Protein AF-0000000075266655 (afdb_homodimer)

Nearest PDB structures (foldseek):
  5xko-assembly1_A  TM=9.013E-01  e=5.770E-14  Mycolicibacterium smegmatis MC2 155
  8wlx-assembly1_B  TM=8.775E-01  e=4.499E-14  Mycolicibacterium smegmatis MC2 155
  5xkq-assembly1_A  TM=9.173E-01  e=2.732E-13  Mycolicibacterium smegmatis MC2 155
  5xkq-assembly2_C  TM=9.112E-01  e=3.968E-13  Mycolicibacterium smegmatis MC2 155
  5xkq-assembly2_D  TM=9.065E-01  e=3.968E-13  Mycolicibacterium smegmatis MC2 155

Sequence (326 aa):
MSSNASPSREQMLKHLAHTVKVASRTKSFGRHPFGSILVGPDNETVLLEQGNIDTLHHAESTLCHVAWTNFSPEYLSKCTLYTNFEPCVMCAGSCYWANIGRVVYGIAEERLLQLTGNNEENPTMSMPCRKVFEAGQRPVQVEGPFPELEKEIIADHLEFWAKMSSNASPSREQMLKHLAHTVKVASRTKSFGRHPFGSILVGPDNETVLLEQGNIDTLHHAESTLCHVAWTNFSPEYLSKCTLYTNFEPCVMCAGSCYWANIGRVVYGIAEERLLQLTGNNEENPTMSMPCRKVFEAGQRPVQVEGPFPELEKEIIADHLEFWAK

Organism: NCBI:txid747725

Secondary structure (DSSP, 8-state):
----PPPPHHHHHHHHHHHHHHHHHHHTTTS---EEEEE-TTSS-EEEEEE--SSSS-HHHHHHHHHHHHS-HHHHTT-EEEEEE---HHHHHHHHHHT--EEEEEE-HHHHHHHH-S-TT-------HHHHHHTSSS--EEE---GGGHHHHHHHHHHHHT-/----PPPPHHHHHHHHHHHHHHHHHHHTTTS---EEEEE-TTSS-EEEEEE--SSSS-HHHHHHHHHHHHS-HHHHTT-EEEEEE---HHHHHHHHHHT--EEEEEE-HHHHHHHH-S-TT-------HHHHHHTSSS--EEE---GGGHHHHHHHHHHHHT-

pLDDT: mean 92.29, std 11.25, range [32.66, 98.94]

Foldseek 3Di:
DLPLDDDDPVLLVVQLVVQQVLLLVCVVVVFHRKKKWKAFLNSHDTDDIFPQDADVRHRQLVRLVVCLVPDPLVRQLSMEMEIAEFDALNNLVSCVVSNHNEYEYAYYQVVVCVLQPCDPRDNGHRDGSCVSQVVDDDDHHYHDHHVVCVVSNCVSVCVSNVD/DLPLDDDDPVLLVVQLVVQQVLLLVCVVVVDHRKKKWKAFSNSHDTDDIFPADAQVRHRQLVRLVVCLVPDPLVRQLSMEMEIAEFDALNNLVSCVVSNHNEYEYAYYQVVVCVLQPCDPRDNGHRDGSCVSQVVDDDDHHYHDHHVVCVVSNCVSVCVSNVD

Solvent-accessible surface area (backbone atoms only — not comparable to full-atom values): 16680 Å² total; per-residue (Å²): 128,89,58,75,58,79,70,51,71,67,48,50,50,54,50,34,53,49,11,42,54,39,6,49,56,24,35,76,74,75,26,64,61,34,11,17,33,35,27,38,45,81,58,69,53,72,78,46,75,26,41,26,67,50,81,68,40,35,15,55,35,47,42,31,56,54,44,52,75,74,47,53,53,73,60,30,41,42,18,36,40,30,19,38,50,38,48,36,50,30,29,37,33,32,36,56,47,35,29,39,24,27,41,38,26,28,37,52,47,63,55,50,41,68,74,56,41,95,28,88,90,50,61,56,44,65,47,64,42,68,62,59,42,64,31,36,73,57,85,58,49,76,47,66,64,38,75,91,49,41,66,70,55,45,51,54,45,51,60,61,67,70,101,128,88,61,76,58,78,70,52,71,68,48,51,52,54,50,35,53,49,11,42,53,39,5,50,56,24,34,77,74,76,25,64,60,36,10,16,33,36,28,37,46,81,58,70,52,72,77,46,76,27,41,25,68,50,80,68,40,34,15,55,37,47,42,31,57,54,44,54,76,74,46,52,53,73,61,30,40,44,18,36,38,30,19,39,47,36,47,36,51,30,28,36,33,31,36,56,49,37,28,39,24,26,39,38,25,29,35,54,45,63,55,50,43,69,73,57,42,97,28,89,89,51,61,56,43,64,47,62,41,69,62,60,43,66,32,36,73,59,84,57,47,76,47,64,63,38,75,90,48,41,66,70,55,46,50,55,45,52,60,60,66,69,102

Structure (mmCIF, N/CA/C/O backbone):
data_AF-0000000075266655-model_v1
#
loop_
_entity.id
_entity.type
_entity.pdbx_description
1 polymer 'CMP/dCMP-type deaminase domain-containing protein'
#
loop_
_atom_site.group_PDB
_atom_site.id
_atom_site.type_symbol
_atom_site.label_atom_id
_atom_site.label_alt_id
_atom_site.label_comp_id
_atom_site.label_asym_id
_atom_site.label_entity_id
_atom_site.label_seq_id
_atom_site.pdbx_PDB_ins_code
_atom_site.Cartn_x
_atom_site.Cartn_y
_atom_site.Cartn_z
_atom_site.occupancy
_atom_site.B_iso_or_equiv
_atom_site.auth_seq_id
_atom_site.auth_comp_id
_atom_site.auth_asym_id
_atom_site.auth_atom_id
_atom_site.pdbx_PDB_model_num
ATOM 1 N N . MET A 1 1 ? -15.414 23.781 19.578 1 32.66 1 MET A N 1
ATOM 2 C CA . MET A 1 1 ? -15.734 22.953 18.422 1 32.66 1 MET A CA 1
ATOM 3 C C . MET A 1 1 ? -14.5 22.766 17.547 1 32.66 1 MET A C 1
ATOM 5 O O . MET A 1 1 ? -14 23.719 16.938 1 32.66 1 MET A O 1
ATOM 9 N N . SER A 1 2 ? -13.438 22.094 17.859 1 41.91 2 SER A N 1
ATOM 10 C CA . SER A 1 2 ? -12.031 22.078 17.484 1 41.91 2 SER A CA 1
ATOM 11 C C . SER A 1 2 ? -11.867 21.969 15.969 1 41.91 2 SER A C 1
ATOM 13 O O . SER A 1 2 ? -12.18 20.938 15.375 1 41.91 2 SER A O 1
ATOM 15 N N . SER A 1 3 ? -12.203 22.922 15.172 1 47.06 3 SER A N 1
ATOM 16 C CA . SER A 1 3 ? -12.398 23.172 13.75 1 47.06 3 SER A CA 1
ATOM 17 C C . SER A 1 3 ? -11.281 22.547 12.914 1 47.06 3 SER A C 1
ATOM 19 O O . SER A 1 3 ? -10.125 22.531 13.328 1 47.06 3 SER A O 1
ATOM 21 N N . ASN A 1 4 ? -11.539 21.328 12.289 1 60.44 4 ASN A N 1
ATOM 22 C CA . ASN A 1 4 ? -10.742 20.734 11.234 1 60.44 4 ASN A CA 1
ATOM 23 C C . ASN A 1 4 ? -10.164 21.781 10.297 1 60.44 4 ASN A C 1
ATOM 25 O O . ASN A 1 4 ? -10.43 21.766 9.094 1 60.44 4 ASN A O 1
ATOM 29 N N . ALA A 1 5 ? -9.68 22.938 10.93 1 82.5 5 ALA A N 1
ATOM 30 C CA . ALA A 1 5 ? -9.133 24.016 10.109 1 82.5 5 ALA A CA 1
ATOM 31 C C . ALA A 1 5 ? -7.918 23.547 9.312 1 82.5 5 ALA A C 1
ATOM 33 O O . ALA A 1 5 ? -7.129 22.734 9.805 1 82.5 5 ALA A O 1
ATOM 34 N N . SER A 1 6 ? -7.824 24 8.141 1 92.81 6 SER A N 1
ATOM 35 C CA . SER A 1 6 ? -6.656 23.75 7.305 1 92.81 6 SER A CA 1
ATOM 36 C C . SER A 1 6 ? -5.391 24.328 7.918 1 92.81 6 SER A C 1
ATOM 38 O O . SER A 1 6 ? -5.422 25.438 8.484 1 92.81 6 SER A O 1
ATOM 40 N N . PRO A 1 7 ? -4.324 23.609 8.008 1 97.75 7 PRO A N 1
ATOM 41 C CA . PRO A 1 7 ? -3.07 24.156 8.523 1 97.75 7 PRO A CA 1
ATOM 42 C C . PRO A 1 7 ? -2.584 25.375 7.734 1 97.75 7 PRO A C 1
ATOM 44 O O . PRO A 1 7 ? -2.797 25.453 6.52 1 97.75 7 PRO A O 1
ATOM 47 N N . SER A 1 8 ? -1.953 26.344 8.422 1 97.12 8 SER A N 1
ATOM 48 C CA . SER A 1 8 ? -1.314 27.469 7.754 1 97.12 8 SER A CA 1
ATOM 49 C C . SER A 1 8 ? -0.047 27.031 7.023 1 97.12 8 SER A C 1
ATOM 51 O O . SER A 1 8 ? 0.491 25.953 7.293 1 97.12 8 SER A O 1
ATOM 53 N N . ARG A 1 9 ? 0.389 27.828 6.098 1 96.88 9 ARG A N 1
ATOM 54 C CA . ARG A 1 9 ? 1.63 27.547 5.383 1 96.88 9 ARG A CA 1
ATOM 55 C C . ARG A 1 9 ? 2.805 27.438 6.352 1 96.88 9 ARG A C 1
ATOM 57 O O . ARG A 1 9 ? 3.686 26.594 6.172 1 96.88 9 ARG A O 1
ATOM 64 N N . GLU A 1 10 ? 2.834 28.312 7.367 1 97 10 GLU A N 1
ATOM 65 C CA . GLU A 1 10 ? 3.887 28.281 8.375 1 97 10 GLU A CA 1
ATOM 66 C C . GLU A 1 10 ? 3.879 26.969 9.141 1 97 10 GLU A C 1
ATOM 68 O O . GLU A 1 10 ? 4.938 26.375 9.398 1 97 10 GLU A O 1
ATOM 73 N N . GLN A 1 11 ? 2.754 26.484 9.5 1 97.94 11 GLN A N 1
ATOM 74 C CA . GLN A 1 11 ? 2.623 25.203 10.172 1 97.94 11 GLN A CA 1
ATOM 75 C C . GLN A 1 11 ? 3.105 24.062 9.273 1 97.94 11 GLN A C 1
ATOM 77 O O . GLN A 1 11 ? 3.799 23.156 9.734 1 97.94 11 GLN A O 1
ATOM 82 N N . MET A 1 12 ? 2.744 24.141 7.996 1 98.56 12 MET A N 1
ATOM 83 C CA . MET A 1 12 ? 3.152 23.094 7.059 1 98.56 12 MET A CA 1
ATOM 84 C C . MET A 1 12 ? 4.668 23.047 6.922 1 98.56 12 MET A C 1
ATOM 86 O O . MET A 1 12 ? 5.27 21.969 6.961 1 98.56 12 MET A O 1
ATOM 90 N N . LEU A 1 13 ? 5.238 24.234 6.859 1 98.25 13 LEU A N 1
ATOM 91 C CA . LEU A 1 13 ? 6.691 24.312 6.723 1 98.25 13 LEU A CA 1
ATOM 92 C C . LEU A 1 13 ? 7.383 23.781 7.977 1 98.25 13 LEU A C 1
ATOM 94 O O . LEU A 1 13 ? 8.383 23.062 7.887 1 98.25 13 LEU A O 1
ATOM 98 N N . LYS A 1 14 ? 6.883 24.156 9.094 1 98.12 14 LYS A N 1
ATOM 99 C CA . LYS A 1 14 ? 7.418 23.688 10.375 1 98.12 14 LYS A CA 1
ATOM 100 C C . LYS A 1 14 ? 7.391 22.172 10.469 1 98.12 14 LYS A C 1
ATOM 102 O O . LYS A 1 14 ? 8.391 21.547 10.82 1 98.12 14 LYS A O 1
ATOM 107 N N . HIS A 1 15 ? 6.273 21.531 10.125 1 98.75 15 HIS A N 1
ATOM 108 C CA . HIS A 1 15 ? 6.117 20.078 10.242 1 98.75 15 HIS A CA 1
ATOM 109 C C . HIS A 1 15 ? 6.922 19.359 9.172 1 98.75 15 HIS A C 1
ATOM 111 O O . HIS A 1 15 ? 7.453 18.266 9.422 1 98.75 15 HIS A O 1
ATOM 117 N N . LEU A 1 16 ? 7 19.953 7.973 1 98.69 16 LEU A N 1
ATOM 118 C CA . LEU A 1 16 ? 7.852 19.359 6.949 1 98.69 16 LEU A CA 1
ATOM 119 C C . LEU A 1 16 ? 9.312 19.359 7.383 1 98.69 16 LEU A C 1
ATOM 121 O O . LEU A 1 16 ? 10.031 18.391 7.145 1 98.69 16 LEU A O 1
ATOM 125 N N . ALA A 1 17 ? 9.75 20.438 8.039 1 97.94 17 ALA A N 1
ATOM 126 C CA . ALA A 1 17 ? 11.109 20.484 8.578 1 97.94 17 ALA A CA 1
ATOM 127 C C . ALA A 1 17 ? 11.328 19.359 9.594 1 97.94 17 ALA A C 1
ATOM 129 O O . ALA A 1 17 ? 12.422 18.781 9.664 1 97.94 17 ALA A O 1
ATOM 130 N N . HIS A 1 18 ? 10.32 19.094 10.383 1 98.56 18 HIS A N 1
ATOM 131 C CA . HIS A 1 18 ? 10.383 18 11.344 1 98.56 18 HIS A CA 1
ATOM 132 C C . HIS A 1 18 ? 10.57 16.656 10.641 1 98.56 18 HIS A C 1
ATOM 134 O O . HIS A 1 18 ? 11.336 15.805 11.109 1 98.56 18 HIS A O 1
ATOM 140 N N . THR A 1 19 ? 9.891 16.438 9.484 1 98.56 19 THR A N 1
ATOM 141 C CA . THR A 1 19 ? 10.062 15.195 8.734 1 98.56 19 THR A CA 1
ATOM 142 C C . THR A 1 19 ? 11.5 15.039 8.266 1 98.56 19 THR A C 1
ATOM 144 O O . THR A 1 19 ? 12.023 13.922 8.188 1 98.56 19 THR A O 1
ATOM 147 N N . VAL A 1 20 ? 12.172 16.156 7.949 1 97.31 20 VAL A N 1
ATOM 148 C CA . VAL A 1 20 ? 13.562 16.141 7.516 1 97.31 20 VAL A CA 1
ATOM 149 C C . VAL A 1 20 ? 14.453 15.672 8.664 1 97.31 20 VAL A C 1
ATOM 151 O O . VAL A 1 20 ? 15.391 14.891 8.461 1 97.31 20 VAL A O 1
ATOM 154 N N . LYS A 1 21 ? 14.18 16.156 9.852 1 97.81 21 LYS A N 1
ATOM 155 C CA . LYS A 1 21 ? 14.922 15.711 11.031 1 97.81 21 LYS A CA 1
ATOM 156 C C . LYS A 1 21 ? 14.75 14.211 11.258 1 97.81 21 LYS A C 1
ATOM 158 O O . LYS A 1 21 ? 15.711 13.508 11.578 1 97.81 21 LYS A O 1
ATOM 163 N N . VAL A 1 22 ? 13.531 13.719 11.07 1 98.38 22 VAL A N 1
ATOM 164 C CA . VAL A 1 22 ? 13.258 12.289 11.203 1 98.38 22 VAL A CA 1
ATOM 165 C C . VAL A 1 22 ? 14.062 11.508 10.172 1 98.38 22 VAL A C 1
ATOM 167 O O . VAL A 1 22 ? 14.695 10.5 10.508 1 98.38 22 VAL A O 1
ATOM 170 N N . ALA A 1 23 ? 14 12 8.938 1 97.31 23 ALA A N 1
ATOM 171 C CA . ALA A 1 23 ? 14.734 11.367 7.844 1 97.31 23 ALA A CA 1
ATOM 172 C C . ALA A 1 23 ? 16.234 11.328 8.148 1 97.31 23 ALA A C 1
ATOM 174 O O . ALA A 1 23 ? 16.891 10.312 7.906 1 97.31 23 ALA A O 1
ATOM 175 N N . SER A 1 24 ? 16.797 12.398 8.719 1 96.12 24 SER A N 1
ATOM 176 C CA . SER A 1 24 ? 18.203 12.492 9.055 1 96.12 24 SER A CA 1
ATOM 177 C C . SER A 1 24 ? 18.578 11.477 10.133 1 96.12 24 SER A C 1
ATOM 179 O O . SER A 1 24 ? 19.641 10.844 10.055 1 96.12 24 SER A O 1
ATOM 181 N N . ARG A 1 25 ? 17.797 11.383 11.102 1 96.44 25 ARG A N 1
ATOM 182 C CA . ARG A 1 25 ? 18.016 10.391 12.148 1 96.44 25 ARG A CA 1
ATOM 183 C C . ARG A 1 25 ? 18.031 8.977 11.57 1 96.44 25 ARG A C 1
ATOM 185 O O . ARG A 1 25 ? 18.875 8.164 11.945 1 96.44 25 ARG A O 1
ATOM 192 N N . THR A 1 26 ? 17.094 8.719 10.672 1 95.38 26 THR A N 1
ATOM 193 C CA . THR A 1 26 ? 17 7.418 10.016 1 95.38 26 THR A CA 1
ATOM 194 C C . THR A 1 26 ? 18.281 7.113 9.234 1 95.38 26 THR A C 1
ATOM 196 O O . THR A 1 26 ? 18.766 5.98 9.242 1 95.38 26 THR A O 1
ATOM 199 N N . LYS A 1 27 ? 18.75 8.102 8.586 1 93.12 27 LYS A N 1
ATOM 200 C CA . LYS A 1 27 ? 19.984 7.992 7.82 1 93.12 27 LYS A CA 1
ATOM 201 C C . LYS A 1 27 ? 21.156 7.566 8.711 1 93.12 27 LYS A C 1
ATOM 203 O O . LYS A 1 27 ? 22 6.77 8.297 1 93.12 27 LYS A O 1
ATOM 208 N N . SER A 1 28 ? 21.203 8.062 9.883 1 92.81 28 SER A N 1
ATOM 209 C CA . SER A 1 28 ? 22.281 7.766 10.82 1 92.81 28 SER A CA 1
ATOM 210 C C . SER A 1 28 ? 22.281 6.285 11.195 1 92.81 28 SER A C 1
ATOM 212 O O . SER A 1 28 ? 23.297 5.766 11.672 1 92.81 28 SER A O 1
ATOM 214 N N . PHE A 1 29 ? 21.188 5.523 10.93 1 93.06 29 PHE A N 1
ATOM 215 C CA . PHE A 1 29 ? 21.094 4.094 11.195 1 93.06 29 PHE A CA 1
ATOM 216 C C . PHE A 1 29 ? 21.328 3.289 9.922 1 93.06 29 PHE A C 1
ATOM 218 O O . PHE A 1 29 ? 21.109 2.076 9.898 1 93.06 29 PHE A O 1
ATOM 225 N N . GLY A 1 30 ? 21.688 4.023 8.836 1 91.5 30 GLY A N 1
ATOM 226 C CA . GLY A 1 30 ? 22 3.344 7.594 1 91.5 30 GLY A CA 1
ATOM 227 C C . GLY A 1 30 ? 20.781 3.07 6.734 1 91.5 30 GLY A C 1
ATOM 228 O O . GLY A 1 30 ? 20.828 2.234 5.832 1 91.5 30 GLY A O 1
ATOM 229 N N . ARG A 1 31 ? 19.734 3.738 6.977 1 92.69 31 ARG A N 1
ATOM 230 C CA . ARG A 1 31 ? 18.484 3.574 6.227 1 92.69 31 ARG A CA 1
ATOM 231 C C . ARG A 1 31 ? 18.25 4.758 5.293 1 92.69 31 ARG A C 1
ATOM 233 O O . ARG A 1 31 ? 18.797 5.844 5.512 1 92.69 31 ARG A O 1
ATOM 240 N N . HIS A 1 32 ? 17.484 4.535 4.242 1 92 32 HIS A N 1
ATOM 241 C CA . HIS A 1 32 ? 17.188 5.613 3.307 1 92 32 HIS A CA 1
ATOM 242 C C . HIS A 1 32 ? 16.516 6.781 4.016 1 92 32 HIS A C 1
ATOM 244 O O . HIS A 1 32 ? 15.594 6.586 4.82 1 92 32 HIS A O 1
ATOM 250 N N . PRO A 1 33 ? 16.891 7.973 3.695 1 94.25 33 PRO A N 1
ATOM 251 C CA . PRO A 1 33 ? 16.484 9.148 4.461 1 94.25 33 PRO A CA 1
ATOM 252 C C . PRO A 1 33 ? 15.07 9.625 4.098 1 94.25 33 PRO A C 1
ATOM 254 O O . PRO A 1 33 ? 14.906 10.711 3.533 1 94.25 33 PRO A O 1
ATOM 257 N N . PHE A 1 34 ? 14.164 8.914 4.473 1 96.62 34 PHE A N 1
ATOM 258 C CA . PHE A 1 34 ? 12.758 9.273 4.383 1 96.62 34 PHE A CA 1
ATOM 259 C C . PHE A 1 34 ? 12.133 9.367 5.77 1 96.62 34 PHE A C 1
ATOM 261 O O . PHE A 1 34 ? 12.43 8.555 6.645 1 96.62 34 PHE A O 1
ATOM 268 N N . GLY A 1 35 ? 11.336 10.352 5.98 1 98.31 35 GLY A N 1
ATOM 269 C CA . GLY A 1 35 ? 10.672 10.562 7.258 1 98.31 35 GLY A CA 1
ATOM 270 C C . GLY A 1 35 ? 9.266 11.109 7.113 1 98.31 35 GLY A C 1
ATOM 271 O O . GLY A 1 35 ? 9 11.93 6.234 1 98.31 35 GLY A O 1
ATOM 272 N N . SER A 1 36 ? 8.406 10.648 7.992 1 98.88 36 SER A N 1
ATOM 273 C CA . SER A 1 36 ? 7.02 11.102 8.031 1 98.88 36 SER A CA 1
ATOM 274 C C . SER A 1 36 ? 6.543 11.312 9.461 1 98.88 36 SER A C 1
ATOM 276 O O . SER A 1 36 ? 7.102 10.734 10.398 1 98.88 36 SER A O 1
ATOM 278 N N . ILE A 1 37 ? 5.562 12.18 9.641 1 98.94 37 ILE A N 1
ATOM 279 C CA . ILE A 1 37 ? 4.941 12.398 10.945 1 98.94 37 ILE A CA 1
ATOM 280 C C . ILE A 1 37 ? 3.43 12.531 10.781 1 98.94 37 ILE A C 1
ATOM 282 O O . ILE A 1 37 ? 2.943 12.867 9.695 1 98.94 37 ILE A O 1
ATOM 286 N N . LEU A 1 38 ? 2.707 12.219 11.766 1 98.94 38 LEU A N 1
ATOM 287 C CA . LEU A 1 38 ? 1.268 12.43 11.859 1 98.94 38 LEU A CA 1
ATOM 288 C C . LEU A 1 38 ? 0.951 13.57 12.828 1 98.94 38 LEU A C 1
ATOM 290 O O . LEU A 1 38 ? 1.363 13.531 13.992 1 98.94 38 LEU A O 1
ATOM 294 N N . VAL A 1 39 ? 0.242 14.555 12.344 1 98.94 39 VAL A N 1
ATOM 295 C CA . VAL A 1 39 ? -0.123 15.703 13.164 1 98.94 39 VAL A CA 1
ATOM 296 C C . VAL A 1 39 ? -1.625 15.695 13.438 1 98.94 39 VAL A C 1
ATOM 298 O O . VAL A 1 39 ? -2.422 15.422 12.531 1 98.94 39 VAL A O 1
ATOM 301 N N . GLY A 1 40 ? -2.02 16 14.602 1 98.5 40 GLY A N 1
ATOM 302 C CA . GLY A 1 40 ? -3.412 15.945 15.023 1 98.5 40 GLY A CA 1
ATOM 303 C C . GLY A 1 40 ? -4.258 17.062 14.438 1 98.5 40 GLY A C 1
ATOM 304 O O . GLY A 1 40 ? -3.746 17.922 13.711 1 98.5 40 GLY A O 1
ATOM 305 N N . PRO A 1 41 ? -5.547 17.047 14.773 1 97.88 41 PRO A N 1
ATOM 306 C CA . PRO A 1 41 ? -6.508 18 14.203 1 97.88 41 PRO A CA 1
ATOM 307 C C . PRO A 1 41 ? -6.223 19.438 14.609 1 97.88 41 PRO A C 1
ATOM 309 O O . PRO A 1 41 ? -6.699 20.375 13.953 1 97.88 41 PRO A O 1
ATOM 312 N N . ASP A 1 42 ? -5.414 19.641 15.664 1 97.12 42 ASP A N 1
ATOM 313 C CA . ASP A 1 42 ? -5.098 20.984 16.125 1 97.12 42 ASP A CA 1
ATOM 314 C C . ASP A 1 42 ? -4 21.609 15.273 1 97.12 42 ASP A C 1
ATOM 316 O O . ASP A 1 42 ? -3.627 22.766 15.484 1 97.12 42 ASP A O 1
ATOM 320 N N . ASN A 1 43 ? -3.455 20.781 14.328 1 98.19 43 ASN A N 1
ATOM 321 C CA . ASN A 1 43 ? -2.393 21.188 13.422 1 98.19 43 ASN A CA 1
ATOM 322 C C . ASN A 1 43 ? -1.116 21.547 14.18 1 98.19 43 ASN A C 1
ATOM 324 O O . ASN A 1 43 ? -0.303 22.344 13.695 1 98.19 43 ASN A O 1
ATOM 328 N N . GLU A 1 44 ? -0.932 21 15.352 1 97.88 44 GLU A N 1
ATOM 329 C CA . GLU A 1 44 ? 0.234 21.344 16.156 1 97.88 44 GLU A CA 1
ATOM 330 C C . GLU A 1 44 ? 0.87 20.094 16.766 1 97.88 44 GLU A C 1
ATOM 332 O O . GLU A 1 44 ? 2.088 19.922 16.703 1 97.88 44 GLU A O 1
ATOM 337 N N . THR A 1 45 ? 0.094 19.234 17.359 1 98.5 45 THR A N 1
ATOM 338 C CA . THR A 1 45 ? 0.582 18.094 18.125 1 98.5 45 THR A CA 1
ATOM 339 C C . THR A 1 45 ? 1.048 16.969 17.203 1 98.5 45 THR A C 1
ATOM 341 O O . THR A 1 45 ? 0.273 16.469 16.391 1 98.5 45 THR A O 1
ATOM 344 N N . VAL A 1 46 ? 2.242 16.578 17.312 1 98.81 46 VAL A N 1
ATOM 345 C CA . VAL A 1 46 ? 2.768 15.422 16.594 1 98.81 46 VAL A CA 1
ATOM 346 C C . VAL A 1 46 ? 2.387 14.148 17.344 1 98.81 46 VAL A C 1
ATOM 348 O O . VAL A 1 46 ? 2.789 13.945 18.5 1 98.81 46 VAL A O 1
ATOM 351 N N . LEU A 1 47 ? 1.714 13.281 16.703 1 98.81 47 LEU A N 1
ATOM 352 C CA . LEU A 1 47 ? 1.197 12.07 17.328 1 98.81 47 LEU A CA 1
ATOM 353 C C . LEU A 1 47 ? 2.15 10.898 17.109 1 98.81 47 LEU A C 1
ATOM 355 O O . LEU A 1 47 ? 2.25 10.008 17.953 1 98.81 47 LEU A O 1
ATOM 359 N N . LEU A 1 48 ? 2.773 10.836 15.969 1 98.88 48 LEU A N 1
ATOM 360 C CA . LEU A 1 48 ? 3.682 9.773 15.57 1 98.88 48 LEU A CA 1
ATOM 361 C C . LEU A 1 48 ? 4.812 10.312 14.703 1 98.88 48 LEU A C 1
ATOM 363 O O . LEU A 1 48 ? 4.621 11.281 13.961 1 98.88 48 LEU A O 1
ATOM 367 N N . GLU A 1 49 ? 5.898 9.789 14.797 1 98.81 49 GLU A N 1
ATOM 368 C CA . GLU A 1 49 ? 7.02 9.945 13.875 1 98.81 49 GLU A CA 1
ATOM 369 C C . GLU A 1 49 ? 7.523 8.586 13.391 1 98.81 49 GLU A C 1
ATOM 371 O O . GLU A 1 49 ? 7.559 7.621 14.156 1 98.81 49 GLU A O 1
ATOM 376 N N . GLN A 1 50 ? 7.887 8.5 12.125 1 98.75 50 GLN A N 1
ATOM 377 C CA . GLN A 1 50 ? 8.32 7.227 11.555 1 98.75 50 GLN A CA 1
ATOM 378 C C . GLN A 1 50 ? 9.336 7.441 10.438 1 98.75 50 GLN A C 1
ATOM 380 O O . GLN A 1 50 ? 9.062 8.172 9.477 1 98.75 50 GLN A O 1
ATOM 385 N N . GLY A 1 51 ? 10.523 6.902 10.633 1 98.25 51 GLY A N 1
ATOM 386 C CA . GLY A 1 51 ? 11.508 6.859 9.562 1 98.25 51 GLY A CA 1
ATOM 387 C C . GLY A 1 51 ? 11.414 5.602 8.719 1 98.25 51 GLY A C 1
ATOM 388 O O . GLY A 1 51 ? 10.758 4.633 9.109 1 98.25 51 GLY A O 1
ATOM 389 N N . ASN A 1 52 ? 11.984 5.656 7.559 1 96.94 52 ASN A N 1
ATOM 390 C CA . ASN A 1 52 ? 12.031 4.488 6.684 1 96.94 52 ASN A CA 1
ATOM 391 C C . ASN A 1 52 ? 12.727 3.311 7.359 1 96.94 52 ASN A C 1
ATOM 393 O O . ASN A 1 52 ? 13.703 3.496 8.094 1 96.94 52 ASN A O 1
ATOM 397 N N . ILE A 1 53 ? 12.227 2.133 7.164 1 96.38 53 ILE A N 1
ATOM 398 C CA . ILE A 1 53 ? 12.836 0.936 7.73 1 96.38 53 ILE A CA 1
ATOM 399 C C . ILE A 1 53 ? 13.547 0.15 6.629 1 96.38 53 ILE A C 1
ATOM 401 O O . ILE A 1 53 ? 14.734 -0.151 6.742 1 96.38 53 ILE A O 1
ATOM 405 N N . ASP A 1 54 ? 12.797 -0.185 5.578 1 94.31 54 ASP A N 1
ATOM 406 C CA . ASP A 1 54 ? 13.367 -0.911 4.445 1 94.31 54 ASP A CA 1
ATOM 407 C C . ASP A 1 54 ? 12.508 -0.743 3.195 1 94.31 54 ASP A C 1
ATOM 409 O O . ASP A 1 54 ? 11.656 0.151 3.133 1 94.31 54 ASP A O 1
ATOM 413 N N . THR A 1 55 ? 12.664 -1.546 2.18 1 93.25 55 THR A N 1
ATOM 414 C CA . THR A 1 55 ? 12.078 -1.376 0.855 1 93.25 55 THR A CA 1
ATOM 415 C C . THR A 1 55 ? 10.562 -1.556 0.908 1 93.25 55 THR A C 1
ATOM 417 O O . THR A 1 55 ? 9.828 -0.926 0.141 1 93.25 55 THR A O 1
ATOM 420 N N . LEU A 1 56 ? 10.086 -2.344 1.804 1 96 56 LEU A N 1
ATOM 421 C CA . LEU A 1 56 ? 8.648 -2.555 1.9 1 96 56 LEU A CA 1
ATOM 422 C C . LEU A 1 56 ? 8.055 -1.736 3.043 1 96 56 LEU A C 1
ATOM 424 O O . LEU A 1 56 ? 6.875 -1.364 3 1 96 56 LEU A O 1
ATOM 428 N N . HIS A 1 57 ? 8.898 -1.46 4.031 1 97.25 57 HIS A N 1
ATOM 429 C CA . HIS A 1 57 ? 8.453 -0.7 5.195 1 97.25 57 HIS A CA 1
ATOM 430 C C . HIS A 1 57 ? 8.852 0.767 5.082 1 97.25 57 HIS A C 1
ATOM 432 O O . HIS A 1 57 ? 9.727 1.235 5.82 1 97.25 57 HIS A O 1
ATOM 438 N N . HIS A 1 58 ? 8.156 1.45 4.203 1 97.81 58 HIS A N 1
ATOM 439 C CA . HIS A 1 58 ? 8.367 2.885 4.047 1 97.81 58 HIS A CA 1
ATOM 440 C C . HIS A 1 58 ? 7.902 3.65 5.277 1 97.81 58 HIS A C 1
ATOM 442 O O . HIS A 1 58 ? 7.055 3.168 6.031 1 97.81 58 HIS A O 1
ATOM 448 N N . ALA A 1 59 ? 8.414 4.824 5.43 1 98.5 59 ALA A N 1
ATOM 449 C CA . ALA A 1 59 ? 8.062 5.68 6.562 1 98.5 59 ALA A CA 1
ATOM 450 C C . ALA A 1 59 ? 6.555 5.906 6.629 1 98.5 59 ALA A C 1
ATOM 452 O O . ALA A 1 59 ? 5.938 5.715 7.68 1 98.5 59 ALA A O 1
ATOM 453 N N . GLU A 1 60 ? 5.918 6.277 5.504 1 98.75 60 GLU A N 1
ATOM 454 C CA . GLU A 1 60 ? 4.504 6.637 5.453 1 98.75 60 GLU A CA 1
ATOM 455 C C . GLU A 1 60 ? 3.615 5.422 5.707 1 98.75 60 GLU A C 1
ATOM 457 O O . GLU A 1 60 ? 2.711 5.473 6.547 1 98.75 60 GLU A O 1
ATOM 462 N N . SER A 1 61 ? 3.852 4.344 4.953 1 98.69 61 SER A N 1
ATOM 463 C CA . SER A 1 61 ? 3.029 3.146 5.086 1 98.69 61 SER A CA 1
ATOM 464 C C . SER A 1 61 ? 3.109 2.574 6.5 1 98.69 61 SER A C 1
ATOM 466 O O . SER A 1 61 ? 2.086 2.221 7.09 1 98.69 61 SER A O 1
ATOM 468 N N . THR A 1 62 ? 4.332 2.52 7.051 1 98.62 62 THR A N 1
ATOM 469 C CA . THR A 1 62 ? 4.523 2.021 8.406 1 98.62 62 THR A CA 1
ATOM 470 C C . THR A 1 62 ? 3.793 2.904 9.414 1 98.62 62 THR A C 1
ATOM 472 O O . THR A 1 62 ? 3.111 2.4 10.312 1 98.62 62 THR A O 1
ATOM 475 N N . LEU A 1 63 ? 3.895 4.223 9.258 1 98.88 63 LEU A N 1
ATOM 476 C CA . LEU A 1 63 ? 3.193 5.164 10.117 1 98.88 63 LEU A CA 1
ATOM 477 C C . LEU A 1 63 ? 1.688 4.93 10.07 1 98.88 63 LEU A C 1
ATOM 479 O O . LEU A 1 63 ? 1.021 4.949 11.109 1 98.88 63 LEU A O 1
ATOM 483 N N . CYS A 1 64 ? 1.104 4.695 8.906 1 98.81 64 CYS A N 1
ATOM 484 C CA . CYS A 1 64 ? -0.326 4.465 8.742 1 98.81 64 CYS A CA 1
ATOM 485 C C . CYS A 1 64 ? -0.764 3.213 9.5 1 98.81 64 CYS A C 1
ATOM 487 O O . CYS A 1 64 ? -1.822 3.203 10.133 1 98.81 64 CYS A O 1
ATOM 489 N N . HIS A 1 65 ? 0.059 2.184 9.43 1 98.19 65 HIS A N 1
ATOM 490 C CA . HIS A 1 65 ? -0.288 0.949 10.125 1 98.19 65 HIS A CA 1
ATOM 491 C C . HIS A 1 65 ? -0.273 1.145 11.633 1 98.19 65 HIS A C 1
ATOM 493 O O . HIS A 1 65 ? -1.152 0.642 12.344 1 98.19 65 HIS A O 1
ATOM 499 N N . VAL A 1 66 ? 0.726 1.873 12.141 1 98.38 66 VAL A N 1
ATOM 500 C CA . VAL A 1 66 ? 0.78 2.18 13.57 1 98.38 66 VAL A CA 1
ATOM 501 C C . VAL A 1 66 ? -0.41 3.055 13.953 1 98.38 66 VAL A C 1
ATOM 503 O O . VAL A 1 66 ? -1.067 2.807 14.969 1 98.38 66 VAL A O 1
ATOM 506 N N . ALA A 1 67 ? -0.708 4.051 13.141 1 98.69 67 ALA A N 1
ATOM 507 C CA . ALA A 1 67 ? -1.812 4.969 13.406 1 98.69 67 ALA A CA 1
ATOM 508 C C . ALA A 1 67 ? -3.141 4.223 13.477 1 98.69 67 ALA A C 1
ATOM 510 O O . ALA A 1 67 ? -3.975 4.504 14.336 1 98.69 67 ALA A O 1
ATOM 511 N N . TRP A 1 68 ? -3.318 3.285 12.602 1 97.56 68 TRP A N 1
ATOM 512 C CA . TRP A 1 68 ? -4.559 2.521 12.508 1 97.56 68 TRP A CA 1
ATOM 513 C C . TRP A 1 68 ? -4.812 1.738 13.789 1 97.56 68 TRP A C 1
ATOM 515 O O . TRP A 1 68 ? -5.965 1.57 14.203 1 97.56 68 TRP A O 1
ATOM 525 N N . THR A 1 69 ? -3.738 1.307 14.461 1 96.38 69 THR A N 1
ATOM 526 C CA . THR A 1 69 ? -3.859 0.524 15.688 1 96.38 69 THR A CA 1
ATOM 527 C C . THR A 1 69 ? -4.129 1.432 16.891 1 96.38 69 THR A C 1
ATOM 529 O O . THR A 1 69 ? -4.641 0.979 17.906 1 96.38 69 THR A O 1
ATOM 532 N N . ASN A 1 70 ? -3.855 2.715 16.766 1 97.88 70 ASN A N 1
ATOM 533 C CA . ASN A 1 70 ? -3.85 3.588 17.938 1 97.88 70 ASN A CA 1
ATOM 534 C C . ASN A 1 70 ? -5.027 4.562 17.922 1 97.88 70 ASN A C 1
ATOM 536 O O . ASN A 1 70 ? -5.41 5.098 18.953 1 97.88 70 ASN A O 1
ATOM 540 N N . PHE A 1 71 ? -5.586 4.828 16.719 1 98.25 71 PHE A N 1
ATOM 541 C CA . PHE A 1 71 ? -6.598 5.871 16.594 1 98.25 71 PHE A CA 1
ATOM 542 C C . PHE A 1 71 ? -7.789 5.375 15.789 1 98.25 71 PHE A C 1
ATOM 544 O O . PHE A 1 71 ? -7.652 4.465 14.961 1 98.25 71 PHE A O 1
ATOM 551 N N . SER A 1 72 ? -8.906 5.969 15.977 1 97.5 72 SER A N 1
ATOM 552 C CA . SER A 1 72 ? -10.094 5.625 15.195 1 97.5 72 SER A CA 1
ATOM 553 C C . SER A 1 72 ? -10.023 6.242 13.797 1 97.5 72 SER A C 1
ATOM 555 O O . SER A 1 72 ? -9.391 7.281 13.602 1 97.5 72 SER A O 1
ATOM 557 N N . PRO A 1 73 ? -10.727 5.613 12.852 1 95.5 73 PRO A N 1
ATOM 558 C CA . PRO A 1 73 ? -10.797 6.195 11.508 1 95.5 73 PRO A CA 1
ATOM 559 C C . PRO A 1 73 ? -11.344 7.617 11.508 1 95.5 73 PRO A C 1
ATOM 561 O O . PRO A 1 73 ? -10.883 8.461 10.742 1 95.5 73 PRO A O 1
ATOM 564 N N . GLU A 1 74 ? -12.289 7.922 12.328 1 96 74 GLU A N 1
ATOM 565 C CA . GLU A 1 74 ? -12.875 9.258 12.414 1 96 74 GLU A CA 1
ATOM 566 C C . GLU A 1 74 ? -11.844 10.281 12.859 1 96 74 GLU A C 1
ATOM 568 O O . GLU A 1 74 ? -11.805 11.398 12.336 1 96 74 GLU A O 1
ATOM 573 N N . TYR A 1 75 ? -11.133 9.906 13.867 1 98.06 75 TYR A N 1
ATOM 574 C CA . TYR A 1 75 ? -10.086 10.805 14.344 1 98.06 75 TYR A CA 1
ATOM 575 C C . TYR A 1 75 ? -9.031 11.023 13.266 1 98.06 75 TYR A C 1
ATOM 577 O O . TYR A 1 75 ? -8.625 12.156 13 1 98.06 75 TYR A O 1
ATOM 585 N N . LEU A 1 76 ? -8.625 9.945 12.555 1 98.19 76 LEU A N 1
ATOM 586 C CA . LEU A 1 76 ? -7.574 10 11.539 1 98.19 76 LEU A CA 1
ATOM 587 C C . LEU A 1 76 ? -8.016 10.852 10.352 1 98.19 76 LEU A C 1
ATOM 589 O O . LEU A 1 76 ? -7.188 11.508 9.719 1 98.19 76 LEU A O 1
ATOM 593 N N . SER A 1 77 ? -9.266 10.922 10.102 1 97.56 77 SER A N 1
ATOM 594 C CA . SER A 1 77 ? -9.789 11.719 9 1 97.56 77 SER A CA 1
ATOM 595 C C . SER A 1 77 ? -9.547 13.211 9.227 1 97.56 77 SER A C 1
ATOM 597 O O . SER A 1 77 ? -9.633 14.008 8.289 1 97.56 77 SER A O 1
ATOM 599 N N . LYS A 1 78 ? -9.234 13.555 10.461 1 98.19 78 LYS A N 1
ATOM 600 C CA . LYS A 1 78 ? -9 14.953 10.812 1 98.19 78 LYS A CA 1
ATOM 601 C C . LYS A 1 78 ? -7.512 15.234 11 1 98.19 78 LYS A C 1
ATOM 603 O O . LYS A 1 78 ? -7.121 16.344 11.367 1 98.19 78 LYS A O 1
ATOM 608 N N . CYS A 1 79 ? -6.699 14.227 10.734 1 98.69 79 CYS A N 1
ATOM 609 C CA . CYS A 1 79 ? -5.258 14.344 10.93 1 98.69 79 CYS A CA 1
ATOM 610 C C . CYS A 1 79 ? -4.555 14.609 9.602 1 98.69 79 CYS A C 1
ATOM 612 O O . CYS A 1 79 ? -5.152 14.461 8.531 1 98.69 79 CYS A O 1
ATOM 614 N N . THR A 1 80 ? -3.336 15.055 9.688 1 98.88 80 THR A N 1
ATOM 615 C CA . THR A 1 80 ? -2.494 15.336 8.531 1 98.88 80 THR A CA 1
ATOM 616 C C . THR A 1 80 ? -1.199 14.531 8.594 1 98.88 80 THR A C 1
ATOM 618 O O . THR A 1 80 ? -0.505 14.539 9.609 1 98.88 80 THR A O 1
ATOM 621 N N . LEU A 1 81 ? -0.907 13.789 7.547 1 98.94 81 LEU A N 1
ATOM 622 C CA . LEU A 1 81 ? 0.392 13.141 7.406 1 98.94 81 LEU A CA 1
ATOM 623 C C . LEU A 1 81 ? 1.362 14.031 6.633 1 98.94 81 LEU A C 1
ATOM 625 O O . LEU A 1 81 ? 1.056 14.469 5.523 1 98.94 81 LEU A O 1
ATOM 629 N N . TYR A 1 82 ? 2.441 14.344 7.242 1 98.94 82 TYR A N 1
ATOM 630 C CA . TYR A 1 82 ? 3.531 15.062 6.594 1 98.94 82 TYR A CA 1
ATOM 631 C C . TYR A 1 82 ? 4.66 14.109 6.211 1 98.94 82 TYR A C 1
ATOM 633 O O . TYR A 1 82 ? 5.008 13.211 6.98 1 98.94 82 TYR A O 1
ATOM 641 N N . THR A 1 83 ? 5.27 14.312 5.062 1 98.81 83 THR A N 1
ATOM 642 C CA . THR A 1 83 ? 6.383 13.492 4.609 1 98.81 83 THR A CA 1
ATOM 643 C C . THR A 1 83 ? 7.332 14.297 3.729 1 98.81 83 THR A C 1
ATOM 645 O O . THR A 1 83 ? 6.902 15.195 3.006 1 98.81 83 THR A O 1
ATOM 648 N N . ASN A 1 84 ? 8.617 14.008 3.826 1 97.94 84 ASN A N 1
ATOM 649 C CA . ASN A 1 84 ? 9.594 14.836 3.127 1 97.94 84 ASN A CA 1
ATOM 650 C C . ASN A 1 84 ? 9.547 14.609 1.619 1 97.94 84 ASN A C 1
ATOM 652 O O . ASN A 1 84 ? 9.891 15.5 0.842 1 97.94 84 ASN A O 1
ATOM 656 N N . PHE A 1 85 ? 9.125 13.445 1.161 1 96.25 85 PHE A N 1
ATOM 657 C CA . PHE A 1 85 ? 8.883 13.164 -0.25 1 96.25 85 PHE A CA 1
ATOM 658 C C . PHE A 1 85 ? 7.445 12.719 -0.479 1 96.25 85 PHE A C 1
ATOM 660 O O . PHE A 1 85 ? 6.836 12.102 0.396 1 96.25 85 PHE A O 1
ATOM 667 N N . GLU A 1 86 ? 6.934 13.008 -1.67 1 97.81 86 GLU A N 1
ATOM 668 C CA . GLU A 1 86 ? 5.613 12.547 -2.074 1 97.81 86 GLU A CA 1
ATOM 669 C C . GLU A 1 86 ? 5.484 11.031 -1.907 1 97.81 86 GLU A C 1
ATOM 671 O O . GLU A 1 86 ? 6.383 10.281 -2.295 1 97.81 86 GLU A O 1
ATOM 676 N N . PRO A 1 87 ? 4.422 10.578 -1.222 1 97.81 87 PRO A N 1
ATOM 677 C CA . PRO A 1 87 ? 4.266 9.133 -1.039 1 97.81 87 PRO A CA 1
ATOM 678 C C . PRO A 1 87 ? 4.164 8.375 -2.363 1 97.81 87 PRO A C 1
ATOM 680 O O . PRO A 1 87 ? 3.537 8.867 -3.309 1 97.81 87 PRO A O 1
ATOM 683 N N . CYS A 1 88 ? 4.789 7.211 -2.451 1 96.5 88 CYS A N 1
ATOM 684 C CA . CYS A 1 88 ? 4.598 6.332 -3.598 1 96.5 88 CYS A CA 1
ATOM 685 C C . CYS A 1 88 ? 3.176 5.781 -3.629 1 96.5 88 CYS A C 1
ATOM 687 O O . CYS A 1 88 ? 2.375 6.07 -2.738 1 96.5 88 CYS A O 1
ATOM 689 N N . VAL A 1 89 ? 2.895 4.965 -4.535 1 96.75 89 VAL A N 1
ATOM 690 C CA . VAL A 1 89 ? 1.575 4.375 -4.738 1 96.75 89 VAL A CA 1
ATOM 691 C C . VAL A 1 89 ? 1.172 3.574 -3.502 1 96.75 89 VAL A C 1
ATOM 693 O O . VAL A 1 89 ? 0.058 3.727 -2.992 1 96.75 89 VAL A O 1
ATOM 696 N N . MET A 1 90 ? 2.066 2.748 -2.973 1 97.75 90 MET A N 1
ATOM 697 C CA . MET A 1 90 ? 1.784 1.933 -1.796 1 97.75 90 MET A CA 1
ATOM 698 C C . MET A 1 90 ? 1.428 2.809 -0.599 1 97.75 90 MET A C 1
ATOM 700 O O . MET A 1 90 ? 0.433 2.557 0.084 1 97.75 90 MET A O 1
ATOM 704 N N . CYS A 1 91 ? 2.191 3.799 -0.395 1 98.56 91 CYS A N 1
ATOM 705 C CA . CYS A 1 91 ? 2.023 4.656 0.772 1 98.56 91 CYS A CA 1
ATOM 706 C C . CYS A 1 91 ? 0.779 5.527 0.633 1 98.56 91 CYS A C 1
ATOM 708 O O . CYS A 1 91 ? 0.069 5.762 1.612 1 98.56 91 CYS A O 1
ATOM 710 N N . ALA A 1 92 ? 0.57 6.043 -0.568 1 98.44 92 ALA A N 1
ATOM 711 C CA . ALA A 1 92 ? -0.652 6.805 -0.806 1 98.44 92 ALA A CA 1
ATOM 712 C C . ALA A 1 92 ? -1.892 5.949 -0.561 1 98.44 92 ALA A C 1
ATOM 714 O O . ALA A 1 92 ? -2.852 6.402 0.066 1 98.44 92 ALA A O 1
ATOM 715 N N . GLY A 1 93 ? -1.846 4.742 -1.083 1 98 93 GLY A N 1
ATOM 716 C CA . GLY A 1 93 ? -2.928 3.816 -0.791 1 98 93 GLY A CA 1
ATOM 717 C C . GLY A 1 93 ? -3.119 3.57 0.694 1 98 93 GLY A C 1
ATOM 718 O O . GLY A 1 93 ? -4.25 3.518 1.18 1 98 93 GLY A O 1
ATOM 719 N N . SER A 1 94 ? -2.008 3.402 1.44 1 98.5 94 SER A N 1
ATOM 720 C CA . SER A 1 94 ? -2.07 3.209 2.885 1 98.5 94 SER A CA 1
ATOM 721 C C . SER A 1 94 ? -2.744 4.391 3.574 1 98.5 94 SER A C 1
ATOM 723 O O . SER A 1 94 ? -3.559 4.207 4.48 1 98.5 94 SER A O 1
ATOM 725 N N . CYS A 1 95 ? -2.408 5.633 3.139 1 98.69 95 CYS A N 1
ATOM 726 C CA . CYS A 1 95 ? -3.025 6.84 3.682 1 98.69 95 CYS A CA 1
ATOM 727 C C . CYS A 1 95 ? -4.535 6.824 3.471 1 98.69 95 CYS A C 1
ATOM 729 O O . CYS A 1 95 ? -5.297 7.121 4.391 1 98.69 95 CYS A O 1
ATOM 731 N N . TYR A 1 96 ? -4.906 6.402 2.312 1 98.19 96 TYR A N 1
ATOM 732 C CA . TYR A 1 96 ? -6.32 6.348 1.95 1 98.19 96 TYR A CA 1
ATOM 733 C C . TYR A 1 96 ? -7.074 5.375 2.846 1 98.19 96 TYR A C 1
ATOM 735 O O . TYR A 1 96 ? -8.078 5.738 3.461 1 98.19 96 TYR A O 1
ATOM 743 N N . TRP A 1 97 ? -6.574 4.207 2.965 1 97.06 97 TRP A N 1
ATOM 744 C CA . TRP A 1 97 ? -7.273 3.146 3.682 1 97.06 97 TRP A CA 1
ATOM 745 C C . TRP A 1 97 ? -7.234 3.387 5.188 1 97.06 97 TRP A C 1
ATOM 747 O O . TRP A 1 97 ? -8.141 2.979 5.91 1 97.06 97 TRP A O 1
ATOM 757 N N . ALA A 1 98 ? -6.16 4.07 5.691 1 97.69 98 ALA A N 1
ATOM 758 C CA . ALA A 1 98 ? -6.074 4.414 7.109 1 97.69 98 ALA A CA 1
ATOM 759 C C . ALA A 1 98 ? -7.035 5.547 7.457 1 97.69 98 ALA A C 1
ATOM 761 O O . ALA A 1 98 ? -7.219 5.875 8.633 1 97.69 98 ALA A O 1
ATOM 762 N N . ASN A 1 99 ? -7.543 6.188 6.406 1 97.25 99 ASN A N 1
ATOM 763 C CA . ASN A 1 99 ? -8.5 7.281 6.543 1 97.25 99 ASN A CA 1
ATOM 764 C C . ASN A 1 99 ? -7.82 8.578 6.973 1 97.25 99 ASN A C 1
ATOM 766 O O . ASN A 1 99 ? -8.391 9.359 7.738 1 97.25 99 ASN A O 1
ATOM 770 N N . ILE A 1 100 ? -6.598 8.75 6.512 1 98.31 100 ILE A N 1
ATOM 771 C CA . ILE A 1 100 ? -5.906 10.016 6.715 1 98.31 100 ILE A CA 1
ATOM 772 C C . ILE A 1 100 ? -6.617 11.125 5.945 1 98.31 100 ILE A C 1
ATOM 774 O O . ILE A 1 100 ? -6.938 10.961 4.766 1 98.31 100 ILE A O 1
ATOM 778 N N . GLY A 1 101 ? -6.805 12.227 6.57 1 98.06 101 GLY A N 1
ATOM 779 C CA . GLY A 1 101 ? -7.578 13.289 5.953 1 98.06 101 GLY A CA 1
ATOM 780 C C . GLY A 1 101 ? -6.762 14.133 4.988 1 98.06 101 GLY A C 1
ATOM 781 O O . GLY A 1 101 ? -7.293 14.641 3.996 1 98.06 101 GLY A O 1
ATOM 782 N N . ARG A 1 102 ? -5.477 14.305 5.309 1 98.75 102 ARG A N 1
ATOM 783 C CA . ARG A 1 102 ? -4.641 15.211 4.527 1 98.75 102 ARG A CA 1
ATOM 784 C C . ARG A 1 102 ? -3.205 14.703 4.457 1 98.75 102 ARG A C 1
ATOM 786 O O . ARG A 1 102 ? -2.678 14.172 5.438 1 98.75 102 ARG A O 1
ATOM 793 N N . VAL A 1 103 ? -2.625 14.922 3.258 1 98.88 103 VAL A N 1
ATOM 794 C CA . VAL A 1 103 ? -1.208 14.641 3.045 1 98.88 103 VAL A CA 1
ATOM 795 C C . VAL A 1 103 ? -0.491 15.922 2.613 1 98.88 103 VAL A C 1
ATOM 797 O O . VAL A 1 103 ? -0.96 16.625 1.723 1 98.88 103 VAL A O 1
ATOM 800 N N . VAL A 1 104 ? 0.553 16.25 3.289 1 98.88 104 VAL A N 1
ATOM 801 C CA . VAL A 1 104 ? 1.439 17.344 2.916 1 98.88 104 VAL A CA 1
ATOM 802 C C . VAL A 1 104 ? 2.842 16.797 2.643 1 98.88 104 VAL A C 1
ATOM 804 O O . VAL A 1 104 ? 3.43 16.125 3.488 1 98.88 104 VAL A O 1
ATOM 807 N N . TYR A 1 105 ? 3.402 17.078 1.483 1 98.75 105 TYR A N 1
ATOM 808 C CA . TYR A 1 105 ? 4.715 16.531 1.179 1 98.75 105 TYR A CA 1
ATOM 809 C C . TYR A 1 105 ? 5.684 17.609 0.737 1 98.75 105 TYR A C 1
ATOM 811 O O . TYR A 1 105 ? 5.266 18.656 0.234 1 98.75 105 TYR A O 1
ATOM 819 N N . GLY A 1 106 ? 6.957 17.391 0.916 1 97.94 106 GLY A N 1
ATOM 820 C CA . GLY A 1 106 ? 8 18.344 0.585 1 97.94 106 GLY A CA 1
ATOM 821 C C . GLY A 1 106 ? 8.312 18.391 -0.897 1 97.94 106 GLY A C 1
ATOM 822 O O . GLY A 1 106 ? 7.934 19.344 -1.587 1 97.94 106 GLY A O 1
ATOM 823 N N . ILE A 1 107 ? 8.906 17.312 -1.358 1 95.69 107 ILE A N 1
ATOM 824 C CA . ILE A 1 107 ? 9.328 17.25 -2.752 1 95.69 107 ILE A CA 1
ATOM 825 C C . ILE A 1 107 ? 8.617 16.094 -3.461 1 95.69 107 ILE A C 1
ATOM 827 O O . ILE A 1 107 ? 8.344 15.062 -2.852 1 95.69 107 ILE A O 1
ATOM 831 N N . ALA A 1 108 ? 8.406 16.281 -4.777 1 94.75 108 ALA A N 1
ATOM 832 C CA . ALA A 1 108 ? 7.691 15.289 -5.57 1 94.75 108 ALA A CA 1
ATOM 833 C C . ALA A 1 108 ? 8.539 14.039 -5.777 1 94.75 108 ALA A C 1
ATOM 835 O O . ALA A 1 108 ? 9.766 14.117 -5.855 1 94.75 108 ALA A O 1
ATOM 836 N N . GLU A 1 109 ? 7.832 12.922 -5.891 1 90.12 109 GLU A N 1
ATOM 837 C CA . GLU A 1 109 ? 8.492 11.641 -6.102 1 90.12 109 GLU A CA 1
ATOM 838 C C . GLU A 1 109 ? 9.281 11.641 -7.41 1 90.12 109 GLU A C 1
ATOM 840 O O . GLU A 1 109 ? 10.344 11.016 -7.5 1 90.12 109 GLU A O 1
ATOM 845 N N . GLU A 1 110 ? 8.781 12.305 -8.359 1 88.19 110 GLU A N 1
ATOM 846 C CA . GLU A 1 110 ? 9.453 12.398 -9.656 1 88.19 110 GLU A CA 1
ATOM 847 C C . GLU A 1 110 ? 10.852 12.977 -9.508 1 88.19 110 GLU A C 1
ATOM 849 O O . GLU A 1 110 ? 11.773 12.586 -10.234 1 88.19 110 GLU A O 1
ATOM 854 N N . ARG A 1 111 ? 11.016 13.867 -8.617 1 86.69 111 ARG A N 1
ATOM 855 C CA . ARG A 1 111 ? 12.32 14.469 -8.352 1 86.69 111 ARG A CA 1
ATOM 856 C C . ARG A 1 111 ? 13.281 13.445 -7.746 1 86.69 111 ARG A C 1
ATOM 858 O O . ARG A 1 111 ? 14.477 13.461 -8.047 1 86.69 111 ARG A O 1
ATOM 865 N N . LEU A 1 112 ? 12.742 12.656 -6.902 1 82.94 112 LEU A N 1
ATOM 866 C CA . LEU A 1 112 ? 13.531 11.578 -6.316 1 82.94 112 LEU A CA 1
ATOM 867 C C . LEU A 1 112 ? 14.109 10.68 -7.406 1 82.94 112 LEU A C 1
ATOM 869 O O . LEU A 1 112 ? 15.273 10.273 -7.332 1 82.94 112 LEU A O 1
ATOM 873 N N . LEU A 1 113 ? 13.328 10.352 -8.375 1 80.19 113 LEU A N 1
ATOM 874 C CA . LEU A 1 113 ? 13.758 9.547 -9.508 1 80.19 113 LEU A CA 1
ATOM 875 C C . LEU A 1 113 ? 14.93 10.195 -10.227 1 80.19 113 LEU A C 1
ATOM 877 O O . LEU A 1 113 ? 15.875 9.516 -10.625 1 80.19 113 LEU A O 1
ATOM 881 N N . GLN A 1 114 ? 14.852 11.461 -10.336 1 82.38 114 GLN A N 1
ATOM 882 C CA . GLN A 1 114 ? 15.906 12.211 -11 1 82.38 114 GLN A CA 1
ATOM 883 C C . GLN A 1 114 ? 17.203 12.172 -10.195 1 82.38 114 GLN A C 1
ATOM 885 O O . GLN A 1 114 ? 18.297 12.117 -10.766 1 82.38 114 GLN A O 1
ATOM 890 N N . LEU A 1 115 ? 17.047 12.148 -8.938 1 80.12 115 LEU A N 1
ATOM 891 C CA . LEU A 1 115 ? 18.203 12.18 -8.039 1 80.12 115 LEU A CA 1
ATOM 892 C C . LEU A 1 115 ? 18.875 10.82 -7.969 1 80.12 115 LEU A C 1
ATOM 894 O O . LEU A 1 115 ? 20.109 10.734 -7.891 1 80.12 115 LEU A O 1
ATOM 898 N N . THR A 1 116 ? 18.125 9.805 -7.984 1 76 116 THR A N 1
ATOM 899 C CA . THR A 1 116 ? 18.656 8.469 -7.727 1 76 116 THR A CA 1
ATOM 900 C C . THR A 1 116 ? 18.875 7.719 -9.039 1 76 116 THR A C 1
ATOM 902 O O . THR A 1 116 ? 19.625 6.734 -9.07 1 76 116 THR A O 1
ATOM 905 N N . GLY A 1 117 ? 18.297 8.297 -10.078 1 69.88 117 GLY A N 1
ATOM 906 C CA . GLY A 1 117 ? 18.312 7.531 -11.312 1 69.88 117 GLY A CA 1
ATOM 907 C C . GLY A 1 117 ? 17.625 6.184 -11.188 1 69.88 117 GLY A C 1
ATOM 908 O O . GLY A 1 117 ? 16.812 5.98 -10.281 1 69.88 117 GLY A O 1
ATOM 909 N N . ASN A 1 118 ? 17.75 5.332 -12.219 1 65.38 118 ASN A N 1
ATOM 910 C CA . ASN A 1 118 ? 17.266 3.959 -12.188 1 65.38 118 ASN A CA 1
ATOM 911 C C . ASN A 1 118 ? 18.125 3.07 -11.289 1 65.38 118 ASN A C 1
ATOM 913 O O . ASN A 1 118 ? 18.812 2.176 -11.781 1 65.38 118 ASN A O 1
ATOM 917 N N . ASN A 1 119 ? 18.125 3.523 -10.062 1 67.31 119 ASN A N 1
ATOM 918 C CA . ASN A 1 119 ? 18.953 2.787 -9.117 1 67.31 119 ASN A CA 1
ATOM 919 C C . ASN A 1 119 ? 18.266 1.516 -8.633 1 67.31 119 ASN A C 1
ATOM 921 O O . ASN A 1 119 ? 17.125 1.562 -8.164 1 67.31 119 ASN A O 1
ATOM 925 N N . GLU A 1 120 ? 18.938 0.446 -8.789 1 67.19 120 GLU A N 1
ATOM 926 C CA . GLU A 1 120 ? 18.422 -0.859 -8.383 1 67.19 120 GLU A CA 1
ATOM 927 C C . GLU A 1 120 ? 18.016 -0.856 -6.914 1 67.19 120 GLU A C 1
ATOM 929 O O . GLU A 1 120 ? 17.125 -1.612 -6.512 1 67.19 120 GLU A O 1
ATOM 934 N N . GLU A 1 121 ? 18.547 0.028 -6.184 1 66.94 121 GLU A N 1
ATOM 935 C CA . GLU A 1 121 ? 18.281 0.072 -4.746 1 66.94 121 GLU A CA 1
ATOM 936 C C . GLU A 1 121 ? 17 0.842 -4.441 1 66.94 121 GLU A C 1
ATOM 938 O O . GLU A 1 121 ? 16.438 0.708 -3.355 1 66.94 121 GLU A O 1
ATOM 943 N N . ASN A 1 122 ? 16.625 1.604 -5.422 1 71.56 122 ASN A N 1
ATOM 944 C CA . ASN A 1 122 ? 15.414 2.396 -5.215 1 71.56 122 ASN A CA 1
ATOM 945 C C . ASN A 1 122 ? 14.539 2.432 -6.465 1 71.56 122 ASN A C 1
ATOM 947 O O . ASN A 1 122 ? 14.43 3.467 -7.121 1 71.56 122 ASN A O 1
ATOM 951 N N . PRO A 1 123 ? 13.906 1.358 -6.734 1 82.25 123 PRO A N 1
ATOM 952 C CA . PRO A 1 123 ? 13.031 1.325 -7.906 1 82.25 123 PRO A CA 1
ATOM 953 C C . PRO A 1 123 ? 11.727 2.088 -7.688 1 82.25 123 PRO A C 1
ATOM 955 O O . PRO A 1 123 ? 10.672 1.474 -7.488 1 82.25 123 PRO A O 1
ATOM 958 N N . THR A 1 124 ? 11.828 3.361 -7.77 1 82 124 THR A N 1
ATOM 959 C CA . THR A 1 124 ? 10.734 4.27 -7.434 1 82 124 THR A CA 1
ATOM 960 C C . THR A 1 124 ? 9.516 3.998 -8.312 1 82 124 THR A C 1
ATOM 962 O O . THR A 1 124 ? 9.656 3.518 -9.438 1 82 124 THR A O 1
ATOM 965 N N . MET A 1 125 ? 8.398 4.188 -7.762 1 86.88 125 MET A N 1
ATOM 966 C CA . MET A 1 125 ? 7.141 4.203 -8.508 1 86.88 125 MET A CA 1
ATOM 967 C C . MET A 1 125 ? 6.707 5.633 -8.812 1 86.88 125 MET A C 1
ATOM 969 O O . MET A 1 125 ? 6.402 6.402 -7.898 1 86.88 125 MET A O 1
ATOM 973 N N . SER A 1 126 ? 6.719 6.016 -10.055 1 83.12 126 SER A N 1
ATOM 974 C CA . SER A 1 126 ? 6.531 7.406 -10.461 1 83.12 126 SER A CA 1
ATOM 975 C C . SER A 1 126 ? 5.062 7.707 -10.734 1 83.12 126 SER A C 1
ATOM 977 O O . SER A 1 126 ? 4.664 7.855 -11.891 1 83.12 126 SER A O 1
ATOM 979 N N . MET A 1 127 ? 4.133 7.668 -9.867 1 92.56 127 MET A N 1
ATOM 980 C CA . MET A 1 127 ? 2.732 8.07 -9.961 1 92.56 127 MET A CA 1
ATOM 981 C C . MET A 1 127 ? 2.387 9.086 -8.883 1 92.56 127 MET A C 1
ATOM 983 O O . MET A 1 127 ? 2.572 8.82 -7.691 1 92.56 127 MET A O 1
ATOM 987 N N . PRO A 1 128 ? 1.899 10.234 -9.352 1 95.75 128 PRO A N 1
ATOM 988 C CA . PRO A 1 128 ? 1.529 11.234 -8.352 1 95.75 128 PRO A CA 1
ATOM 989 C C . PRO A 1 128 ? 0.479 10.727 -7.363 1 95.75 128 PRO A C 1
ATOM 991 O O . PRO A 1 128 ? -0.464 10.039 -7.766 1 95.75 128 PRO A O 1
ATOM 994 N N . CYS A 1 129 ? 0.594 11.078 -6.117 1 97.5 129 CYS A N 1
ATOM 995 C CA . CYS A 1 129 ? -0.33 10.586 -5.105 1 97.5 129 CYS A CA 1
ATOM 996 C C . CYS A 1 129 ? -1.741 11.102 -5.352 1 97.5 129 CYS A C 1
ATOM 998 O O . CYS A 1 129 ? -2.721 10.438 -5.012 1 97.5 129 CYS A O 1
ATOM 1000 N N . ARG A 1 130 ? -1.874 12.336 -5.965 1 97.62 130 ARG A N 1
ATOM 1001 C CA . ARG A 1 130 ? -3.193 12.859 -6.293 1 97.62 130 ARG A CA 1
ATOM 1002 C C . ARG A 1 130 ? -3.947 11.922 -7.223 1 97.62 130 ARG A C 1
ATOM 1004 O O . ARG A 1 130 ? -5.164 11.758 -7.098 1 97.62 130 ARG A O 1
ATOM 1011 N N . LYS A 1 131 ? -3.262 11.336 -8.18 1 95.81 131 LYS A N 1
ATOM 1012 C CA . LYS A 1 131 ? -3.885 10.367 -9.086 1 95.81 131 LYS A CA 1
ATOM 1013 C C . LYS A 1 131 ? -4.371 9.141 -8.328 1 95.81 131 LYS A C 1
ATOM 1015 O O . LYS A 1 131 ? -5.445 8.609 -8.617 1 95.81 131 LYS A O 1
ATOM 1020 N N . VAL A 1 132 ? -3.562 8.656 -7.383 1 96.44 132 VAL A N 1
ATOM 1021 C CA . VAL A 1 132 ? -3.932 7.523 -6.539 1 96.44 132 VAL A CA 1
ATOM 1022 C C . VAL A 1 132 ? -5.211 7.844 -5.773 1 96.44 132 VAL A C 1
ATOM 1024 O O . VAL A 1 132 ? -6.152 7.047 -5.762 1 96.44 132 VAL A O 1
ATOM 1027 N N . PHE A 1 133 ? -5.301 9.055 -5.191 1 97.5 133 PHE A N 1
ATOM 1028 C CA . PHE A 1 133 ? -6.441 9.43 -4.363 1 97.5 133 PHE A CA 1
ATOM 1029 C C . PHE A 1 133 ? -7.684 9.641 -5.215 1 97.5 133 PHE A C 1
ATOM 1031 O O . PHE A 1 133 ? -8.805 9.391 -4.762 1 97.5 133 PHE A O 1
ATOM 1038 N N . GLU A 1 134 ? -7.484 10.07 -6.441 1 95.19 134 GLU A N 1
ATOM 1039 C CA . GLU A 1 134 ? -8.602 10.234 -7.371 1 95.19 134 GLU A CA 1
ATOM 1040 C C . GLU A 1 134 ? -9.258 8.898 -7.684 1 95.19 134 GLU A C 1
ATOM 1042 O O . GLU A 1 134 ? -10.422 8.852 -8.094 1 95.19 134 GLU A O 1
ATOM 1047 N N . ALA A 1 135 ? -8.555 7.824 -7.496 1 92.5 135 ALA A N 1
ATOM 1048 C CA . ALA A 1 135 ? -9.07 6.492 -7.793 1 92.5 135 ALA A CA 1
ATOM 1049 C C . ALA A 1 135 ? -9.969 5.984 -6.668 1 92.5 135 ALA A C 1
ATOM 1051 O O . ALA A 1 135 ? -10.648 4.969 -6.816 1 92.5 135 ALA A O 1
ATOM 1052 N N . GLY A 1 136 ? -9.938 6.648 -5.52 1 91.5 136 GLY A N 1
ATOM 1053 C CA . GLY A 1 136 ? -10.758 6.27 -4.379 1 91.5 136 GLY A CA 1
ATOM 1054 C C . GLY A 1 136 ? -12.125 6.934 -4.379 1 91.5 136 GLY A C 1
ATOM 1055 O O . GLY A 1 136 ? -12.492 7.598 -5.348 1 91.5 136 GLY A O 1
ATOM 1056 N N . GLN A 1 137 ? -12.875 6.695 -3.338 1 89.31 137 GLN A N 1
ATOM 1057 C CA . GLN A 1 137 ? -14.25 7.195 -3.25 1 89.31 137 GLN A CA 1
ATOM 1058 C C . GLN A 1 137 ? -14.375 8.273 -2.178 1 89.31 137 GLN A C 1
ATOM 1060 O O . GLN A 1 137 ? -15.461 8.812 -1.964 1 89.31 137 GLN A O 1
ATOM 1065 N N . ARG A 1 138 ? -13.336 8.523 -1.466 1 88.75 138 ARG A N 1
ATOM 1066 C CA . ARG A 1 138 ? -13.32 9.617 -0.501 1 88.75 138 ARG A CA 1
ATOM 1067 C C . ARG A 1 138 ? -12.188 10.594 -0.798 1 88.75 138 ARG A C 1
ATOM 1069 O O . ARG A 1 138 ? -11.141 10.195 -1.309 1 88.75 138 ARG A O 1
ATOM 1076 N N . PRO A 1 139 ? -12.406 11.75 -0.398 1 92.75 139 PRO A N 1
ATOM 1077 C CA . PRO A 1 139 ? -11.383 12.75 -0.69 1 92.75 139 PRO A CA 1
ATOM 1078 C C . PRO A 1 139 ? -10.211 12.703 0.283 1 92.75 139 PRO A C 1
ATOM 1080 O O . PRO A 1 139 ? -10.398 12.414 1.469 1 92.75 139 PRO A O 1
ATOM 1083 N N . VAL A 1 140 ? -9.055 12.883 -0.196 1 97.5 140 VAL A N 1
ATOM 1084 C CA . VAL A 1 140 ? -7.848 13.156 0.572 1 97.5 140 VAL A CA 1
ATOM 1085 C C . VAL A 1 140 ? -7.238 14.484 0.121 1 97.5 140 VAL A C 1
ATOM 1087 O O . VAL A 1 140 ? -6.949 14.664 -1.063 1 97.5 140 VAL A O 1
ATOM 1090 N N . GLN A 1 141 ? -7.066 15.414 1.017 1 98.12 141 GLN A N 1
ATOM 1091 C CA . GLN A 1 141 ? -6.449 16.688 0.667 1 98.12 141 GLN A CA 1
ATOM 1092 C C . GLN A 1 141 ? -4.938 16.547 0.503 1 98.12 141 GLN A C 1
ATOM 1094 O O . GLN A 1 141 ? -4.297 15.812 1.258 1 98.12 141 GLN A O 1
ATOM 1099 N N . VAL A 1 142 ? -4.426 17.219 -0.497 1 98.69 142 VAL A N 1
ATOM 1100 C CA . VAL A 1 142 ? -2.99 17.125 -0.747 1 98.69 142 VAL A CA 1
ATOM 1101 C C . VAL A 1 142 ? -2.389 18.531 -0.879 1 98.69 142 VAL A C 1
ATOM 1103 O O . VAL A 1 142 ? -2.92 19.375 -1.606 1 98.69 142 VAL A O 1
ATOM 1106 N N . GLU A 1 143 ? -1.357 18.734 -0.136 1 98.44 143 GLU A N 1
ATOM 1107 C CA . GLU A 1 143 ? -0.557 19.938 -0.278 1 98.44 143 GLU A CA 1
ATOM 1108 C C . GLU A 1 143 ? 0.896 19.609 -0.602 1 98.44 143 GLU A C 1
ATOM 1110 O O . GLU A 1 143 ? 1.47 18.688 -0.024 1 98.44 143 GLU A O 1
ATOM 1115 N N . GLY A 1 144 ? 1.513 20.375 -1.523 1 97.5 144 GLY A N 1
ATOM 1116 C CA . GLY A 1 144 ? 2.889 20.188 -1.958 1 97.5 144 GLY A CA 1
ATOM 1117 C C . GLY A 1 144 ? 3.066 20.328 -3.457 1 97.5 144 GLY A C 1
ATOM 1118 O O . GLY A 1 144 ? 2.084 20.422 -4.195 1 97.5 144 GLY A O 1
ATOM 1119 N N . PRO A 1 145 ? 4.188 20.359 -3.938 1 97.44 145 PRO A N 1
ATOM 1120 C CA . PRO A 1 145 ? 5.465 20.344 -3.219 1 97.44 145 PRO A CA 1
ATOM 1121 C C . PRO A 1 145 ? 5.793 21.703 -2.58 1 97.44 145 PRO A C 1
ATOM 1123 O O . PRO A 1 145 ? 5.031 22.656 -2.73 1 97.44 145 PRO A O 1
ATOM 1126 N N . PHE A 1 146 ? 6.785 21.797 -1.728 1 97.94 146 PHE A N 1
ATOM 1127 C CA . PHE A 1 146 ? 7.344 22.984 -1.087 1 97.94 146 PHE A CA 1
ATOM 1128 C C . PHE A 1 146 ? 8.789 23.203 -1.509 1 97.94 146 PHE A C 1
ATOM 1130 O O . PHE A 1 146 ? 9.719 22.859 -0.771 1 97.94 146 PHE A O 1
ATOM 1137 N N . PRO A 1 147 ? 8.977 23.859 -2.641 1 93.44 147 PRO A N 1
ATOM 1138 C CA . PRO A 1 147 ? 10.312 24 -3.227 1 93.44 147 PRO A CA 1
ATOM 1139 C C . PRO A 1 147 ? 11.305 24.656 -2.271 1 93.44 147 PRO A C 1
ATOM 1141 O O . PRO A 1 147 ? 12.516 24.422 -2.375 1 93.44 147 PRO A O 1
ATOM 1144 N N . GLU A 1 148 ? 10.852 25.453 -1.369 1 92.31 148 GLU A N 1
ATOM 1145 C CA . GLU A 1 148 ? 11.727 26.172 -0.453 1 92.31 148 GLU A CA 1
ATOM 1146 C C . GLU A 1 148 ? 12.469 25.219 0.472 1 92.31 148 GLU A C 1
ATOM 1148 O O . GLU A 1 148 ? 13.484 25.578 1.066 1 92.31 148 GLU A O 1
ATOM 1153 N N . LEU A 1 149 ? 11.945 23.984 0.55 1 93.75 149 LEU A N 1
ATOM 1154 C CA . LEU A 1 149 ? 12.578 23.016 1.438 1 93.75 149 LEU A CA 1
ATOM 1155 C C . LEU A 1 149 ? 13.445 22.031 0.647 1 93.75 149 LEU A C 1
ATOM 1157 O O . LEU A 1 149 ? 14.047 21.125 1.224 1 93.75 149 LEU A O 1
ATOM 1161 N N . GLU A 1 150 ? 13.508 22.141 -0.614 1 93.38 150 GLU A N 1
ATOM 1162 C CA . GLU A 1 150 ? 14.148 21.156 -1.483 1 93.38 150 GLU A CA 1
ATOM 1163 C C . GLU A 1 150 ? 15.609 20.953 -1.097 1 93.38 150 GLU A C 1
ATOM 1165 O O . GLU A 1 150 ? 16.062 19.812 -0.974 1 93.38 150 GLU A O 1
ATOM 1170 N N . LYS A 1 151 ? 16.359 22.016 -0.888 1 92.44 151 LYS A N 1
ATOM 1171 C CA . LYS A 1 151 ? 17.781 21.922 -0.564 1 92.44 151 LYS A CA 1
ATOM 1172 C C . LYS A 1 151 ? 18 21.109 0.709 1 92.44 151 LYS A C 1
ATOM 1174 O O . LYS A 1 151 ? 18.859 20.219 0.75 1 92.44 151 LYS A O 1
ATOM 1179 N N . GLU A 1 152 ? 17.25 21.406 1.681 1 92.38 152 GLU A N 1
ATOM 1180 C CA . GLU A 1 152 ? 17.375 20.719 2.959 1 92.38 152 GLU A CA 1
ATOM 1181 C C . GLU A 1 152 ? 17.031 19.234 2.818 1 92.38 152 GLU A C 1
ATOM 1183 O O . GLU A 1 152 ? 17.719 18.375 3.396 1 92.38 152 GLU A O 1
ATOM 1188 N N . ILE A 1 153 ? 16.031 18.922 2.049 1 92.25 153 ILE A N 1
ATOM 1189 C CA . ILE A 1 153 ? 15.539 17.562 1.9 1 92.25 153 ILE A CA 1
ATOM 1190 C C . ILE A 1 153 ? 16.531 16.75 1.087 1 92.25 153 ILE A C 1
ATOM 1192 O O . ILE A 1 153 ? 16.859 15.609 1.451 1 92.25 153 ILE A O 1
ATOM 1196 N N . ILE A 1 154 ? 17.078 17.344 0.084 1 90.88 154 ILE A N 1
ATOM 1197 C CA . ILE A 1 154 ? 17.922 16.609 -0.854 1 90.88 154 ILE A CA 1
ATOM 1198 C C . ILE A 1 154 ? 19.312 16.422 -0.265 1 90.88 154 ILE A C 1
ATOM 1200 O O . ILE A 1 154 ? 20.031 15.484 -0.626 1 90.88 154 ILE A O 1
ATOM 1204 N N . ALA A 1 155 ? 19.719 17.266 0.676 1 90.19 155 ALA A N 1
ATOM 1205 C CA . ALA A 1 155 ? 21.047 17.188 1.29 1 90.19 155 ALA A CA 1
ATOM 1206 C C . ALA A 1 155 ? 21.281 15.805 1.901 1 90.19 155 ALA A C 1
ATOM 1208 O O . ALA A 1 155 ? 22.328 15.203 1.699 1 90.19 155 ALA A O 1
ATOM 1209 N N . ASP A 1 156 ? 20.312 15.344 2.607 1 86.69 156 ASP A N 1
ATOM 1210 C CA . ASP A 1 156 ? 20.406 14.031 3.229 1 86.69 156 ASP A CA 1
ATOM 1211 C C . ASP A 1 156 ? 20.5 12.93 2.172 1 86.69 156 ASP A C 1
ATOM 1213 O O . ASP A 1 156 ? 21.188 11.922 2.369 1 86.69 156 ASP A O 1
ATOM 1217 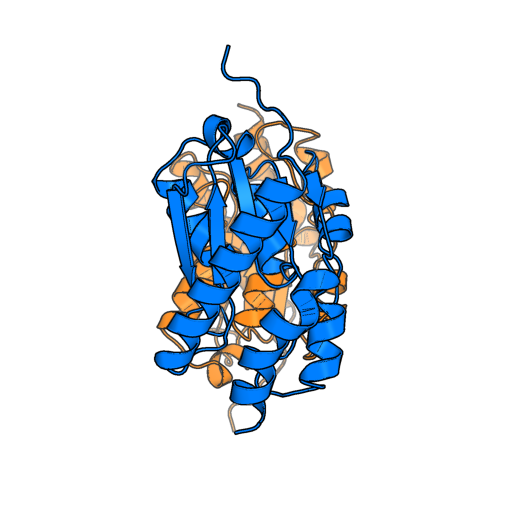N N . HIS A 1 157 ? 19.812 13.102 1.077 1 84.75 157 HIS A N 1
ATOM 1218 C CA . HIS A 1 157 ? 19.766 12.086 0.031 1 84.75 157 HIS A CA 1
ATOM 1219 C C . HIS A 1 157 ? 21.047 12.07 -0.78 1 84.75 157 HIS A C 1
ATOM 1221 O O . HIS A 1 157 ? 21.547 11 -1.154 1 84.75 157 HIS A O 1
ATOM 1227 N N . LEU A 1 158 ? 21.562 13.234 -1.022 1 81.56 158 LEU A N 1
ATOM 1228 C CA . LEU A 1 158 ? 22.828 13.328 -1.725 1 81.56 158 LEU A CA 1
ATOM 1229 C C . LEU A 1 158 ? 23.953 12.656 -0.924 1 81.56 158 LEU A C 1
ATOM 1231 O O . LEU A 1 158 ? 24.781 11.953 -1.488 1 81.56 158 LEU A O 1
ATOM 1235 N N . GLU A 1 159 ? 23.859 12.828 0.293 1 79.44 159 GLU A N 1
ATOM 1236 C CA . GLU A 1 159 ? 24.859 12.211 1.157 1 79.44 159 GLU A CA 1
ATOM 1237 C C . GLU A 1 159 ? 24.703 10.695 1.205 1 79.44 159 GLU A C 1
ATOM 1239 O O . GLU A 1 159 ? 25.688 9.961 1.277 1 79.44 159 GLU A O 1
ATOM 1244 N N . PHE A 1 160 ? 23.547 10.266 1.191 1 78.94 160 PHE A N 1
ATOM 1245 C CA . PHE A 1 160 ? 23.234 8.844 1.328 1 78.94 160 PHE A CA 1
ATOM 1246 C C . PHE A 1 160 ? 23.562 8.094 0.042 1 78.94 160 PHE A C 1
ATOM 1248 O O . PHE A 1 160 ? 24.141 7.004 0.081 1 78.94 160 PHE A O 1
ATOM 1255 N N . TRP A 1 161 ? 23.219 8.703 -1.1 1 72 161 TRP A N 1
ATOM 1256 C CA . TRP A 1 161 ? 23.328 7.992 -2.369 1 72 161 TRP A CA 1
ATOM 1257 C C . TRP A 1 161 ? 24.703 8.195 -2.996 1 72 161 TRP A C 1
ATOM 1259 O O . TRP A 1 161 ? 25.062 7.5 -3.949 1 72 161 TRP A O 1
ATOM 1269 N N . ALA A 1 162 ? 25.328 9.273 -2.451 1 65.81 162 ALA A N 1
ATOM 1270 C CA . ALA A 1 162 ? 26.703 9.484 -2.902 1 65.81 162 ALA A CA 1
ATOM 1271 C C . ALA A 1 162 ? 27.641 8.414 -2.336 1 65.81 162 ALA A C 1
ATOM 1273 O O . ALA A 1 162 ? 28.781 8.273 -2.779 1 65.81 162 ALA A O 1
ATOM 1274 N N . LYS A 1 163 ? 27.266 7.605 -1.55 1 53.69 163 LYS A N 1
ATOM 1275 C CA . LYS A 1 163 ? 28.156 6.582 -1.019 1 53.69 163 LYS A CA 1
ATOM 1276 C C . LYS A 1 163 ? 28.234 5.379 -1.951 1 53.69 163 LYS A C 1
ATOM 1278 O O . LYS A 1 163 ? 27.281 5.09 -2.68 1 53.69 163 LYS A O 1
ATOM 1283 N N . MET B 1 1 ? 17.969 -27.047 -12.617 1 32.72 1 MET B N 1
ATOM 1284 C CA . MET B 1 1 ? 17.922 -25.594 -12.82 1 32.72 1 MET B CA 1
ATOM 1285 C C . MET B 1 1 ? 16.5 -25.078 -12.688 1 32.72 1 MET B C 1
ATOM 1287 O O . MET B 1 1 ? 15.648 -25.359 -13.531 1 32.72 1 MET B O 1
ATOM 1291 N N . SER B 1 2 ? 15.797 -25.078 -11.586 1 41.72 2 SER B N 1
ATOM 1292 C CA . SER B 1 2 ? 14.375 -25.062 -11.258 1 41.72 2 SER B CA 1
ATOM 1293 C C . SER B 1 2 ? 13.664 -23.891 -11.953 1 41.72 2 SER B C 1
ATOM 1295 O O . SER B 1 2 ? 13.914 -22.734 -11.633 1 41.72 2 SER B O 1
ATOM 1297 N N . SER B 1 3 ? 13.5 -23.828 -13.227 1 47.34 3 SER B N 1
ATOM 1298 C CA . SER B 1 3 ? 13.062 -22.906 -14.273 1 47.34 3 SER B CA 1
ATOM 1299 C C . SER B 1 3 ? 11.828 -22.125 -13.836 1 47.34 3 SER B C 1
ATOM 1301 O O . SER B 1 3 ? 10.953 -22.656 -13.156 1 47.34 3 SER B O 1
ATOM 1303 N N . ASN B 1 4 ? 12 -20.844 -13.352 1 60.06 4 ASN B N 1
ATOM 1304 C CA . ASN B 1 4 ? 10.938 -19.859 -13.141 1 60.06 4 ASN B CA 1
ATOM 1305 C C . ASN B 1 4 ? 9.852 -19.969 -14.219 1 60.06 4 ASN B C 1
ATOM 1307 O O . ASN B 1 4 ? 9.656 -19.047 -15.008 1 60.06 4 ASN B O 1
ATOM 1311 N N . ALA B 1 5 ? 9.453 -21.312 -14.539 1 82.38 5 ALA B N 1
ATOM 1312 C CA . ALA B 1 5 ? 8.445 -21.516 -15.57 1 82.38 5 ALA B CA 1
ATOM 1313 C C . ALA B 1 5 ? 7.129 -20.844 -15.203 1 82.38 5 ALA B C 1
ATOM 1315 O O . ALA B 1 5 ? 6.75 -20.812 -14.031 1 82.38 5 ALA B O 1
ATOM 1316 N N . SER B 1 6 ? 6.512 -20.297 -16.172 1 92.75 6 SER B N 1
ATOM 1317 C CA . SER B 1 6 ? 5.18 -19.719 -16 1 92.75 6 SER B CA 1
ATOM 1318 C C . SER B 1 6 ? 4.164 -20.797 -15.602 1 92.75 6 SER B C 1
ATOM 1320 O O . SER B 1 6 ? 4.207 -21.922 -16.109 1 92.75 6 SER B O 1
ATOM 1322 N N . PRO B 1 7 ? 3.359 -20.578 -14.617 1 97.75 7 PRO B N 1
ATOM 1323 C CA . PRO B 1 7 ? 2.322 -21.547 -14.25 1 97.75 7 PRO B CA 1
ATOM 1324 C C . PRO B 1 7 ? 1.36 -21.859 -15.398 1 97.75 7 PRO B C 1
ATOM 1326 O O . PRO B 1 7 ? 1.074 -20.969 -16.219 1 97.75 7 PRO B O 1
ATOM 1329 N N . SER B 1 8 ? 0.876 -23.094 -15.477 1 97.12 8 SER B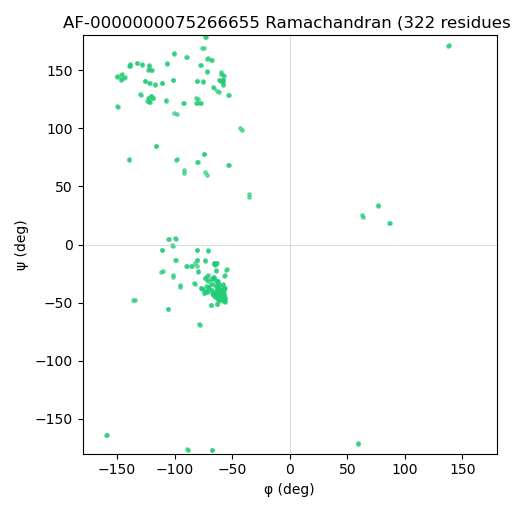 N 1
ATOM 1330 C CA . SER B 1 8 ? -0.162 -23.469 -16.438 1 97.12 8 SER B CA 1
ATOM 1331 C C . SER B 1 8 ? -1.511 -22.875 -16.047 1 97.12 8 SER B C 1
ATOM 1333 O O . SER B 1 8 ? -1.704 -22.469 -14.891 1 97.12 8 SER B O 1
ATOM 1335 N N . ARG B 1 9 ? -2.404 -22.781 -16.984 1 96.94 9 ARG B N 1
ATOM 1336 C CA . ARG B 1 9 ? -3.75 -22.297 -16.703 1 96.94 9 ARG B CA 1
ATOM 1337 C C . ARG B 1 9 ? -4.426 -23.141 -15.625 1 96.94 9 ARG B C 1
ATOM 1339 O O . ARG B 1 9 ? -5.141 -22.625 -14.773 1 96.94 9 ARG B O 1
ATOM 1346 N N . GLU B 1 10 ? -4.219 -24.469 -15.688 1 97 10 GLU B N 1
ATOM 1347 C CA . GLU B 1 10 ? -4.781 -25.391 -14.695 1 97 10 GLU B CA 1
ATOM 1348 C C . GLU B 1 10 ? -4.246 -25.078 -13.297 1 97 10 GLU B C 1
ATOM 1350 O O . GLU B 1 10 ? -5.004 -25.078 -12.328 1 97 10 GLU B O 1
ATOM 1355 N N . GLN B 1 11 ? -3.006 -24.828 -13.18 1 97.94 11 GLN B N 1
ATOM 1356 C CA . GLN B 1 11 ? -2.398 -24.453 -11.906 1 97.94 11 GLN B CA 1
ATOM 1357 C C . GLN B 1 11 ? -2.975 -23.141 -11.383 1 97.94 11 GLN B C 1
ATOM 1359 O O . GLN B 1 11 ? -3.262 -23.016 -10.195 1 97.94 11 GLN B O 1
ATOM 1364 N N . MET B 1 12 ? -3.146 -22.188 -12.305 1 98.56 12 MET B N 1
ATOM 1365 C CA . MET B 1 12 ? -3.689 -20.891 -11.914 1 98.56 12 MET B CA 1
ATOM 1366 C C . MET B 1 12 ? -5.109 -21.047 -11.375 1 98.56 12 MET B C 1
ATOM 1368 O O . MET B 1 12 ? -5.445 -20.469 -10.336 1 98.56 12 MET B O 1
ATOM 1372 N N . LEU B 1 13 ? -5.867 -21.875 -12.062 1 98.25 13 LEU B N 1
ATOM 1373 C CA . LEU B 1 13 ? -7.246 -22.078 -11.641 1 98.25 13 LEU B CA 1
ATOM 1374 C C . LEU B 1 13 ? -7.301 -22.781 -10.289 1 98.25 13 LEU B C 1
ATOM 1376 O O . LEU B 1 13 ? -8.117 -22.422 -9.43 1 98.25 13 LEU B O 1
ATOM 1380 N N . LYS B 1 14 ? -6.484 -23.75 -10.117 1 98.06 14 LYS B N 1
ATOM 1381 C CA . LYS B 1 14 ? -6.402 -24.484 -8.859 1 98.06 14 LYS B CA 1
ATOM 1382 C C . LYS B 1 14 ? -6.07 -23.547 -7.699 1 98.06 14 LYS B C 1
ATOM 1384 O O . LYS B 1 14 ? -6.727 -23.578 -6.66 1 98.06 14 LYS B O 1
ATOM 1389 N N . HIS B 1 15 ? -5.059 -22.688 -7.844 1 98.75 15 HIS B N 1
ATOM 1390 C CA . HIS B 1 15 ? -4.617 -21.781 -6.777 1 98.75 15 HIS B CA 1
ATOM 1391 C C . HIS B 1 15 ? -5.625 -20.672 -6.539 1 98.75 15 HIS B C 1
ATOM 1393 O O . HIS B 1 15 ? -5.816 -20.234 -5.402 1 98.75 15 HIS B O 1
ATOM 1399 N N . LEU B 1 16 ? -6.266 -20.188 -7.625 1 98.62 16 LEU B N 1
ATOM 1400 C CA . LEU B 1 16 ? -7.316 -19.203 -7.441 1 98.62 16 LEU B CA 1
ATOM 1401 C C . LEU B 1 16 ? -8.477 -19.781 -6.645 1 98.62 16 LEU B C 1
ATOM 1403 O O . LEU B 1 16 ? -9.055 -19.109 -5.789 1 98.62 16 LEU B O 1
ATOM 1407 N N . ALA B 1 17 ? -8.828 -21.047 -6.891 1 97.88 17 ALA B N 1
ATOM 1408 C CA . ALA B 1 17 ? -9.859 -21.719 -6.102 1 97.88 17 ALA B CA 1
ATOM 1409 C C . ALA B 1 17 ? -9.477 -21.766 -4.625 1 97.88 17 ALA B C 1
ATOM 1411 O O . ALA B 1 17 ? -10.336 -21.625 -3.748 1 97.88 17 ALA B O 1
ATOM 1412 N N . HIS B 1 18 ? -8.211 -22 -4.367 1 98.56 18 HIS B N 1
ATOM 1413 C CA . HIS B 1 18 ? -7.699 -21.984 -3 1 98.56 18 HIS B CA 1
ATOM 1414 C C . HIS B 1 18 ? -7.898 -20.625 -2.34 1 98.56 18 HIS B C 1
ATOM 1416 O O . HIS B 1 18 ? -8.258 -20.547 -1.162 1 98.56 18 HIS B O 1
ATOM 1422 N N . THR B 1 19 ? -7.688 -19.516 -3.094 1 98.56 19 THR B N 1
ATOM 1423 C CA . THR B 1 19 ? -7.898 -18.188 -2.533 1 98.56 19 THR B CA 1
ATOM 1424 C C . THR B 1 19 ? -9.359 -17.984 -2.137 1 98.56 19 THR B C 1
ATOM 1426 O O . THR B 1 19 ? -9.656 -17.297 -1.162 1 98.56 19 THR B O 1
ATOM 1429 N N . VAL B 1 20 ? -10.281 -18.625 -2.867 1 97.25 20 VAL B N 1
ATOM 1430 C CA . VAL B 1 20 ? -11.711 -18.531 -2.564 1 97.25 20 VAL B CA 1
ATOM 1431 C C . VAL B 1 20 ? -11.992 -19.234 -1.237 1 97.25 20 VAL B C 1
ATOM 1433 O O . VAL B 1 20 ? -12.781 -18.75 -0.424 1 97.25 20 VAL B O 1
ATOM 1436 N N . LYS B 1 21 ? -11.375 -20.359 -1.035 1 97.75 21 LYS B N 1
ATOM 1437 C CA . LYS B 1 21 ? -11.523 -21.062 0.235 1 97.75 21 LYS B CA 1
ATOM 1438 C C . LYS B 1 21 ? -11.008 -20.219 1.396 1 97.75 21 LYS B C 1
ATOM 1440 O O . LYS B 1 21 ? -11.625 -20.172 2.461 1 97.75 21 LYS B O 1
ATOM 1445 N N . VAL B 1 22 ? -9.883 -19.547 1.184 1 98.38 22 VAL B N 1
ATOM 1446 C CA . VAL B 1 22 ? -9.328 -18.656 2.199 1 98.38 22 VAL B CA 1
ATOM 1447 C C . VAL B 1 22 ? -10.312 -17.547 2.504 1 98.38 22 VAL B C 1
ATOM 1449 O O . VAL B 1 22 ? -10.578 -17.234 3.67 1 98.38 22 VAL B O 1
ATOM 1452 N N . ALA B 1 23 ? -10.82 -16.938 1.425 1 97.25 23 ALA B N 1
ATOM 1453 C CA . ALA B 1 23 ? -11.789 -15.852 1.559 1 97.25 23 ALA B CA 1
ATOM 1454 C C . ALA B 1 23 ? -13.023 -16.312 2.332 1 97.25 23 ALA B C 1
ATOM 1456 O O . ALA B 1 23 ? -13.539 -15.594 3.188 1 97.25 23 ALA B O 1
ATOM 1457 N N . SER B 1 24 ? -13.5 -17.531 2.076 1 96 24 SER B N 1
ATOM 1458 C CA . SER B 1 24 ? -14.68 -18.094 2.742 1 96 24 SER B CA 1
ATOM 1459 C C . SER B 1 24 ? -14.422 -18.297 4.234 1 96 24 SER B C 1
ATOM 1461 O O . SER B 1 24 ? -15.297 -18.016 5.059 1 96 24 SER B O 1
ATOM 1463 N N . ARG B 1 25 ? -13.312 -18.797 4.539 1 96.38 25 ARG B N 1
ATOM 1464 C CA . ARG B 1 25 ? -12.938 -18.953 5.941 1 96.38 25 ARG B CA 1
ATOM 1465 C C . ARG B 1 25 ? -12.922 -17.609 6.656 1 96.38 25 ARG B C 1
ATOM 1467 O O . ARG B 1 25 ? -13.398 -17.5 7.789 1 96.38 25 ARG B O 1
ATOM 1474 N N . THR B 1 26 ? -12.375 -16.609 5.988 1 95.25 26 THR B N 1
ATOM 1475 C CA . THR B 1 26 ? -12.305 -15.258 6.539 1 95.25 26 THR B CA 1
ATOM 1476 C C . THR B 1 26 ? -13.703 -14.711 6.805 1 95.25 26 THR B C 1
ATOM 1478 O O . THR B 1 26 ? -13.938 -14.062 7.824 1 95.25 26 THR B O 1
ATOM 1481 N N . LYS B 1 27 ? -14.57 -14.969 5.895 1 93.06 27 LYS B N 1
ATOM 1482 C CA . LYS B 1 27 ? -15.961 -14.562 6.02 1 93.06 27 LYS B CA 1
ATOM 1483 C C . LYS B 1 27 ? -16.594 -15.141 7.277 1 93.06 27 LYS B C 1
ATOM 1485 O O . LYS B 1 27 ? -17.375 -14.469 7.953 1 93.06 27 LYS B O 1
ATOM 1490 N N . SER B 1 28 ? -16.297 -16.344 7.578 1 92.75 28 SER B N 1
ATOM 1491 C CA . SER B 1 28 ? -16.859 -17.016 8.734 1 92.75 28 SER B CA 1
ATOM 1492 C C . SER B 1 28 ? -16.453 -16.328 10.039 1 92.75 28 SER B C 1
ATOM 1494 O O . SER B 1 28 ? -17.094 -16.516 11.07 1 92.75 28 SER B O 1
ATOM 1496 N N . PHE B 1 29 ? -15.422 -15.453 10.039 1 93 29 PHE B N 1
ATOM 1497 C CA . PHE B 1 29 ? -14.977 -14.688 11.195 1 93 29 PHE B CA 1
ATOM 1498 C C . PHE B 1 29 ? -15.539 -13.273 11.164 1 93 29 PHE B C 1
ATOM 1500 O O . PHE B 1 29 ? -15.141 -12.422 11.961 1 93 29 PHE B O 1
ATOM 1507 N N . GLY B 1 30 ? -16.406 -13.016 10.148 1 91.38 30 GLY B N 1
ATOM 1508 C CA . GLY B 1 30 ? -17.047 -11.719 10.07 1 91.38 30 GLY B CA 1
ATOM 1509 C C . GLY B 1 30 ? -16.219 -10.688 9.32 1 91.38 30 GLY B C 1
ATOM 1510 O O . GLY B 1 30 ? -16.469 -9.484 9.438 1 91.38 30 GLY B O 1
ATOM 1511 N N . ARG B 1 31 ? -15.297 -11.117 8.562 1 92.5 31 ARG B N 1
ATOM 1512 C CA . ARG B 1 31 ? -14.438 -10.234 7.789 1 92.5 31 ARG B CA 1
ATOM 1513 C C . ARG B 1 31 ? -14.789 -10.281 6.309 1 92.5 31 ARG B C 1
ATOM 1515 O O . ARG B 1 31 ? -15.383 -11.25 5.836 1 92.5 31 ARG B O 1
ATOM 1522 N N . HIS B 1 32 ? -14.453 -9.219 5.594 1 91.88 32 HIS B N 1
ATOM 1523 C CA . HIS B 1 32 ? -14.727 -9.188 4.16 1 91.88 32 HIS B CA 1
ATOM 1524 C C . HIS B 1 32 ? -14.047 -10.352 3.445 1 91.88 32 HIS B C 1
ATOM 1526 O O . HIS B 1 32 ? -12.875 -10.641 3.691 1 91.88 32 HIS B O 1
ATOM 1532 N N . PRO B 1 33 ? -14.727 -10.977 2.549 1 94.19 33 PRO B N 1
ATOM 1533 C CA . PRO B 1 33 ? -14.266 -12.234 1.959 1 94.19 33 PRO B CA 1
ATOM 1534 C C . PRO B 1 33 ? -13.219 -12.023 0.869 1 94.19 33 PRO B C 1
ATOM 1536 O O . PRO B 1 33 ? -13.484 -12.289 -0.306 1 94.19 33 PRO B O 1
ATOM 1539 N N . PHE B 1 34 ? -12.133 -11.664 1.244 1 96.5 34 PHE B N 1
ATOM 1540 C CA . PHE B 1 34 ? -10.953 -11.578 0.39 1 96.5 34 PHE B CA 1
ATOM 1541 C C . PHE B 1 34 ? -9.867 -12.539 0.864 1 96.5 34 PHE B C 1
ATOM 1543 O O . PHE B 1 34 ? -9.656 -12.695 2.068 1 96.5 34 PHE B O 1
ATOM 1550 N N . GLY B 1 35 ? -9.242 -13.203 -0.042 1 98.31 35 GLY B N 1
ATOM 1551 C CA . GLY B 1 35 ? -8.188 -14.156 0.269 1 98.31 35 GLY B CA 1
ATOM 1552 C C . GLY B 1 35 ? -7.066 -14.156 -0.751 1 98.31 35 GLY B C 1
ATOM 1553 O O . GLY B 1 35 ? -7.309 -14.008 -1.95 1 98.31 35 GLY B O 1
ATOM 1554 N N . SER B 1 36 ? -5.863 -14.352 -0.248 1 98.88 36 SER B N 1
ATOM 1555 C CA . SER B 1 36 ? -4.676 -14.43 -1.093 1 98.88 36 SER B CA 1
ATOM 1556 C C . SER B 1 36 ? -3.734 -15.531 -0.623 1 98.88 36 SER B C 1
ATOM 1558 O O . SER B 1 36 ? -3.783 -15.945 0.539 1 98.88 36 SER B O 1
ATOM 1560 N N . ILE B 1 37 ? -2.924 -16.047 -1.523 1 98.94 37 ILE B N 1
ATOM 1561 C CA . ILE B 1 37 ? -1.903 -17.047 -1.188 1 98.94 37 ILE B CA 1
ATOM 1562 C C . ILE B 1 37 ? -0.619 -16.734 -1.957 1 98.94 37 ILE B C 1
ATOM 1564 O O . ILE B 1 37 ? -0.653 -16.078 -2.998 1 98.94 37 ILE B O 1
ATOM 1568 N N . LEU B 1 38 ? 0.454 -17.125 -1.456 1 98.94 38 LEU B N 1
ATOM 1569 C CA . LEU B 1 38 ? 1.759 -17.078 -2.109 1 98.94 38 LEU B CA 1
ATOM 1570 C C . LEU B 1 38 ? 2.215 -18.469 -2.518 1 98.94 38 LEU B C 1
ATOM 1572 O O . LEU B 1 38 ? 2.297 -19.375 -1.678 1 98.94 38 LEU B O 1
ATOM 1576 N N . VAL B 1 39 ? 2.506 -18.641 -3.773 1 98.88 39 VAL B N 1
ATOM 1577 C CA . VAL B 1 39 ? 2.943 -19.922 -4.301 1 98.88 39 VAL B CA 1
ATOM 1578 C C . VAL B 1 39 ? 4.41 -19.844 -4.715 1 98.88 39 VAL B C 1
ATOM 1580 O O . VAL B 1 39 ? 4.836 -18.859 -5.328 1 98.88 39 VAL B O 1
ATOM 1583 N N . GLY B 1 40 ? 5.152 -20.828 -4.438 1 98.44 40 GLY B N 1
ATOM 1584 C CA . GLY B 1 40 ? 6.586 -20.844 -4.691 1 98.44 40 GLY B CA 1
ATOM 1585 C C . GLY B 1 40 ? 6.93 -21 -6.16 1 98.44 40 GLY B C 1
ATOM 1586 O O . GLY B 1 40 ? 6.035 -21.125 -7 1 98.44 40 GLY B O 1
ATOM 1587 N N . PRO B 1 41 ? 8.234 -21 -6.453 1 97.88 41 PRO B N 1
ATOM 1588 C CA . PRO B 1 41 ? 8.711 -21.031 -7.836 1 97.88 41 PRO B CA 1
ATOM 1589 C C . PRO B 1 41 ? 8.359 -22.328 -8.562 1 97.88 41 PRO B C 1
ATOM 1591 O O . PRO B 1 41 ? 8.375 -22.375 -9.797 1 97.88 41 PRO B O 1
ATOM 1594 N N . ASP B 1 42 ? 7.992 -23.375 -7.793 1 97.12 42 ASP B N 1
ATOM 1595 C CA . ASP B 1 42 ? 7.645 -24.641 -8.398 1 97.12 42 ASP B CA 1
ATOM 1596 C C . ASP B 1 42 ? 6.207 -24.641 -8.922 1 97.12 42 ASP B C 1
ATOM 1598 O O . ASP B 1 42 ? 5.742 -25.625 -9.5 1 97.12 42 ASP B O 1
ATOM 1602 N N . ASN B 1 43 ? 5.5 -23.5 -8.641 1 98.12 43 ASN B N 1
ATOM 1603 C CA . ASN B 1 43 ? 4.113 -23.297 -9.055 1 98.12 43 ASN B CA 1
ATOM 1604 C C . ASN B 1 43 ? 3.184 -24.312 -8.398 1 98.12 43 ASN B C 1
ATOM 1606 O O . ASN B 1 43 ? 2.119 -24.625 -8.938 1 98.12 43 ASN B O 1
ATOM 1610 N N . GLU B 1 44 ? 3.566 -24.859 -7.277 1 97.88 44 GLU B N 1
ATOM 1611 C CA . GLU B 1 44 ? 2.758 -25.891 -6.629 1 97.88 44 GLU B CA 1
ATOM 1612 C C . GLU B 1 44 ? 2.635 -25.625 -5.129 1 97.88 44 GLU B C 1
ATOM 1614 O O . GLU B 1 44 ? 1.538 -25.688 -4.57 1 97.88 44 GLU B O 1
ATOM 1619 N N . THR B 1 45 ? 3.717 -25.344 -4.445 1 98.5 45 THR B N 1
ATOM 1620 C CA . THR B 1 45 ? 3.773 -25.25 -2.99 1 98.5 45 THR B CA 1
ATOM 1621 C C . THR B 1 45 ? 3.193 -23.922 -2.51 1 98.5 45 THR B C 1
ATOM 1623 O O . THR B 1 45 ? 3.672 -22.844 -2.898 1 98.5 45 THR B O 1
ATOM 1626 N N . VAL B 1 46 ? 2.215 -23.969 -1.717 1 98.81 46 VAL B N 1
ATOM 1627 C CA . VAL B 1 46 ? 1.674 -22.781 -1.059 1 98.81 46 VAL B CA 1
ATOM 1628 C C . VAL B 1 46 ? 2.531 -22.422 0.153 1 98.81 46 VAL B C 1
ATOM 1630 O O . VAL B 1 46 ? 2.639 -23.203 1.098 1 98.81 46 VAL B O 1
ATOM 1633 N N . LEU B 1 47 ? 3.059 -21.266 0.17 1 98.81 47 LEU B N 1
ATOM 1634 C CA . LEU B 1 47 ? 3.98 -20.844 1.216 1 98.81 47 LEU B CA 1
ATOM 1635 C C . LEU B 1 47 ? 3.24 -20.078 2.312 1 98.81 47 LEU B C 1
ATOM 1637 O O . LEU B 1 47 ? 3.629 -20.141 3.482 1 98.81 47 LEU B O 1
ATOM 1641 N N . LEU B 1 48 ? 2.244 -19.328 1.949 1 98.88 48 LEU B N 1
ATOM 1642 C CA . LEU B 1 48 ? 1.46 -18.484 2.855 1 98.88 48 LEU B CA 1
ATOM 1643 C C . LEU B 1 48 ? 0.006 -18.406 2.402 1 98.88 48 LEU B C 1
ATOM 1645 O O . LEU B 1 48 ? -0.279 -18.469 1.204 1 98.88 48 LEU B O 1
ATOM 1649 N N . GLU B 1 49 ? -0.851 -18.328 3.268 1 98.81 49 GLU B N 1
ATOM 1650 C CA . GLU B 1 49 ? -2.25 -17.953 3.074 1 98.81 49 GLU B CA 1
ATOM 1651 C C . GLU B 1 49 ? -2.643 -16.797 3.979 1 98.81 49 GLU B C 1
ATOM 1653 O O . GLU B 1 49 ? -2.199 -16.719 5.129 1 98.81 49 GLU B O 1
ATOM 1658 N N . GLN B 1 50 ? -3.432 -15.883 3.455 1 98.75 50 GLN B N 1
ATOM 1659 C CA . GLN B 1 50 ? -3.811 -14.703 4.23 1 98.75 50 GLN B CA 1
ATOM 1660 C C . GLN B 1 50 ? -5.195 -14.203 3.83 1 98.75 50 GLN B C 1
ATOM 1662 O O . GLN B 1 50 ? -5.449 -13.938 2.654 1 98.75 50 GLN B O 1
ATOM 1667 N N . GLY B 1 51 ? -6.113 -14.211 4.781 1 98.25 51 GLY B N 1
ATOM 1668 C CA . GLY B 1 51 ? -7.406 -13.578 4.586 1 98.25 51 GLY B CA 1
ATOM 1669 C C . GLY B 1 51 ? -7.422 -12.117 5 1 98.25 51 GLY B C 1
ATOM 1670 O O . GLY B 1 51 ? -6.512 -11.648 5.688 1 98.25 51 GLY B O 1
ATOM 1671 N N . ASN B 1 52 ? -8.391 -11.398 4.531 1 96.94 52 ASN B N 1
ATOM 1672 C CA . ASN B 1 52 ? -8.555 -10 4.914 1 96.94 52 ASN B CA 1
ATOM 1673 C C . ASN B 1 52 ? -8.719 -9.852 6.426 1 96.94 52 ASN B C 1
ATOM 1675 O O . ASN B 1 52 ? -9.352 -10.688 7.07 1 96.94 52 ASN B O 1
ATOM 1679 N N . ILE B 1 53 ? -8.133 -8.852 6.98 1 96.31 53 ILE B N 1
ATOM 1680 C CA . ILE B 1 53 ? -8.258 -8.594 8.406 1 96.31 53 ILE B CA 1
ATOM 1681 C C . ILE B 1 53 ? -9.188 -7.398 8.633 1 96.31 53 ILE B C 1
ATOM 1683 O O . ILE B 1 53 ? -10.18 -7.504 9.367 1 96.31 53 ILE B O 1
ATOM 1687 N N . ASP B 1 54 ? -8.844 -6.254 8 1 94.31 54 ASP B N 1
ATOM 1688 C CA . ASP B 1 54 ? -9.664 -5.051 8.117 1 94.31 54 ASP B CA 1
ATOM 1689 C C . ASP B 1 54 ? -9.398 -4.09 6.957 1 94.31 54 ASP B C 1
ATOM 1691 O O . ASP B 1 54 ? -8.812 -4.477 5.941 1 94.31 54 ASP B O 1
ATOM 1695 N N . THR B 1 55 ? -9.789 -2.854 7.051 1 93.31 55 THR B N 1
ATOM 1696 C CA . THR B 1 55 ? -9.797 -1.886 5.957 1 93.31 55 THR B CA 1
ATOM 1697 C C . THR B 1 55 ? -8.367 -1.536 5.535 1 93.31 55 THR B C 1
ATOM 1699 O O . THR B 1 55 ? -8.117 -1.252 4.363 1 93.31 55 THR B O 1
ATOM 1702 N N . LEU B 1 56 ? -7.453 -1.596 6.43 1 95.88 56 LEU B N 1
ATOM 1703 C CA . LEU B 1 56 ? -6.07 -1.274 6.086 1 95.88 56 LEU B CA 1
ATOM 1704 C C . LEU B 1 56 ? -5.246 -2.543 5.898 1 95.88 56 LEU B C 1
ATOM 1706 O O . LEU B 1 56 ? -4.281 -2.553 5.133 1 95.88 56 LEU B O 1
ATOM 1710 N N . HIS B 1 57 ? -5.672 -3.592 6.598 1 97.25 57 HIS B N 1
ATOM 1711 C CA . HIS B 1 57 ? -4.961 -4.859 6.52 1 97.25 57 HIS B CA 1
ATOM 1712 C C . HIS B 1 57 ? -5.633 -5.812 5.535 1 97.25 57 HIS B C 1
ATOM 1714 O O . HIS B 1 57 ? -6.223 -6.816 5.941 1 97.25 57 HIS B O 1
ATOM 1720 N N . HIS B 1 58 ? -5.445 -5.492 4.27 1 97.81 58 HIS B N 1
ATOM 1721 C CA . HIS B 1 58 ? -5.957 -6.355 3.209 1 97.81 58 HIS B CA 1
ATOM 1722 C C . HIS B 1 58 ? -5.203 -7.68 3.162 1 97.81 58 HIS B C 1
ATOM 1724 O O . HIS B 1 58 ? -4.062 -7.766 3.617 1 97.81 58 HIS B O 1
ATOM 1730 N N . ALA B 1 59 ? -5.82 -8.656 2.572 1 98.5 59 ALA B N 1
ATOM 1731 C CA . ALA B 1 59 ? -5.223 -9.984 2.443 1 98.5 59 ALA B CA 1
ATOM 1732 C C . ALA B 1 59 ? -3.871 -9.906 1.74 1 98.5 59 ALA B C 1
ATOM 1734 O O . ALA B 1 59 ? -2.877 -10.445 2.234 1 98.5 59 ALA B O 1
ATOM 1735 N N . GLU B 1 60 ? -3.791 -9.211 0.594 1 98.75 60 GLU B N 1
ATOM 1736 C CA . GLU B 1 60 ? -2.594 -9.156 -0.237 1 98.75 60 GLU B CA 1
ATOM 1737 C C . GLU B 1 60 ? -1.474 -8.391 0.459 1 98.75 60 GLU B C 1
ATOM 1739 O O . GLU B 1 60 ? -0.344 -8.875 0.551 1 98.75 60 GLU B O 1
ATOM 1744 N N . SER B 1 61 ? -1.773 -7.172 0.917 1 98.69 61 SER B N 1
ATOM 1745 C CA . SER B 1 61 ? -0.763 -6.336 1.558 1 98.69 61 SER B CA 1
ATOM 1746 C C . SER B 1 61 ? -0.197 -7.012 2.803 1 98.69 61 SER B C 1
ATOM 1748 O O . SER B 1 61 ? 1.019 -7.027 3.006 1 98.69 61 SER B O 1
ATOM 1750 N N . THR B 1 62 ? -1.092 -7.602 3.623 1 98.62 62 THR B N 1
ATOM 1751 C CA . THR B 1 62 ? -0.66 -8.305 4.824 1 98.62 62 THR B CA 1
ATOM 1752 C C . THR B 1 62 ? 0.229 -9.492 4.469 1 98.62 62 THR B C 1
ATOM 1754 O O . THR B 1 62 ? 1.277 -9.695 5.086 1 98.62 62 THR B O 1
ATOM 1757 N N . LEU B 1 63 ? -0.155 -10.258 3.449 1 98.88 63 LEU B N 1
ATOM 1758 C CA . LEU B 1 63 ? 0.645 -11.383 2.98 1 98.88 63 LEU B CA 1
ATOM 1759 C C . LEU B 1 63 ? 2.035 -10.922 2.555 1 98.88 63 LEU B C 1
ATOM 1761 O O . LEU B 1 63 ? 3.033 -11.57 2.873 1 98.88 63 LEU B O 1
ATOM 1765 N N . CYS B 1 64 ? 2.158 -9.812 1.852 1 98.81 64 CYS B N 1
ATOM 1766 C CA . CYS B 1 64 ? 3.434 -9.281 1.386 1 98.81 64 CYS B CA 1
ATOM 1767 C C . CYS B 1 64 ? 4.34 -8.93 2.561 1 98.81 64 CYS B C 1
ATOM 1769 O O . CYS B 1 64 ? 5.543 -9.195 2.521 1 98.81 64 CYS B O 1
ATOM 1771 N N . HIS B 1 65 ? 3.75 -8.352 3.584 1 98.19 65 HIS B N 1
ATOM 1772 C CA . HIS B 1 65 ? 4.551 -7.984 4.75 1 98.19 65 HIS B CA 1
ATOM 1773 C C . HIS B 1 65 ? 5.078 -9.227 5.465 1 98.19 65 HIS B C 1
ATOM 1775 O O . HIS B 1 65 ? 6.234 -9.25 5.891 1 98.19 65 HIS B O 1
ATOM 1781 N N . VAL B 1 66 ? 4.242 -10.25 5.594 1 98.38 66 VAL B N 1
ATOM 1782 C CA . VAL B 1 66 ? 4.684 -11.508 6.191 1 98.38 66 VAL B CA 1
ATOM 1783 C C . VAL B 1 66 ? 5.754 -12.148 5.312 1 98.38 66 VAL B C 1
ATOM 1785 O O . VAL B 1 66 ? 6.785 -12.609 5.816 1 98.38 66 VAL B O 1
ATOM 1788 N N . ALA B 1 67 ? 5.539 -12.156 4.012 1 98.69 67 ALA B N 1
ATOM 1789 C CA . ALA B 1 67 ? 6.48 -12.75 3.066 1 98.69 67 ALA B CA 1
ATOM 1790 C C . ALA B 1 67 ? 7.844 -12.078 3.146 1 98.69 67 ALA B C 1
ATOM 1792 O O . ALA B 1 67 ? 8.883 -12.742 3.109 1 98.69 67 ALA B O 1
ATOM 1793 N N . TRP B 1 68 ? 7.836 -10.789 3.281 1 97.56 68 TRP B N 1
ATOM 1794 C CA . TRP B 1 68 ? 9.062 -9.992 3.307 1 97.56 68 TRP B CA 1
ATOM 1795 C C . TRP B 1 68 ? 9.93 -10.367 4.504 1 97.56 68 TRP B C 1
ATOM 1797 O O . TRP B 1 68 ? 11.156 -10.352 4.418 1 97.56 68 TRP B O 1
ATOM 1807 N N . THR B 1 69 ? 9.289 -10.773 5.605 1 96.31 69 THR B N 1
ATOM 1808 C CA . THR B 1 69 ? 10.016 -11.125 6.82 1 96.31 69 THR B CA 1
ATOM 1809 C C . THR B 1 69 ? 10.539 -12.555 6.734 1 96.31 69 THR B C 1
ATOM 1811 O O . THR B 1 69 ? 11.469 -12.922 7.461 1 96.31 69 THR B O 1
ATOM 1814 N N . ASN B 1 70 ? 10.039 -13.359 5.82 1 97.81 70 ASN B N 1
ATOM 1815 C CA . ASN B 1 70 ? 10.32 -14.789 5.84 1 97.81 70 ASN B CA 1
ATOM 1816 C C . ASN B 1 70 ? 11.203 -15.203 4.664 1 97.81 70 ASN B C 1
ATOM 1818 O O . ASN B 1 70 ? 11.852 -16.25 4.711 1 97.81 70 ASN B O 1
ATOM 1822 N N . PHE B 1 71 ? 11.195 -14.422 3.584 1 98.25 71 PHE B N 1
ATOM 1823 C CA . PHE B 1 71 ? 11.875 -14.828 2.361 1 98.25 71 PHE B CA 1
ATOM 1824 C C . PHE B 1 71 ? 12.734 -13.695 1.812 1 98.25 71 PHE B C 1
ATOM 1826 O O . PHE B 1 71 ? 12.461 -12.523 2.068 1 98.25 71 PHE B O 1
ATOM 1833 N N . SER B 1 72 ? 13.719 -14.023 1.047 1 97.5 72 SER B N 1
ATOM 1834 C CA . SER B 1 72 ? 14.547 -13.016 0.404 1 97.5 72 SER B CA 1
ATOM 1835 C C . SER B 1 72 ? 13.852 -12.414 -0.808 1 97.5 72 SER B C 1
ATOM 1837 O O . SER B 1 72 ? 13.016 -13.062 -1.438 1 97.5 72 SER B O 1
ATOM 1839 N N . PRO B 1 73 ? 14.234 -11.188 -1.137 1 95.5 73 PRO B N 1
ATOM 1840 C CA . PRO B 1 73 ? 13.68 -10.57 -2.344 1 95.5 73 PRO B CA 1
ATOM 1841 C C . PRO B 1 73 ? 13.922 -11.406 -3.598 1 95.5 73 PRO B C 1
ATOM 1843 O O . PRO B 1 73 ? 13.055 -11.484 -4.473 1 95.5 73 PRO B O 1
ATOM 1846 N N . GLU B 1 74 ? 15.039 -12.031 -3.723 1 96 74 GLU B N 1
ATOM 1847 C CA . GLU B 1 74 ? 15.359 -12.867 -4.871 1 96 74 GLU B CA 1
ATOM 1848 C C . GLU B 1 74 ? 14.406 -14.055 -4.98 1 96 74 GLU B C 1
ATOM 1850 O O . GLU B 1 74 ? 13.969 -14.406 -6.074 1 96 74 GLU B O 1
ATOM 1855 N N . TYR B 1 75 ? 14.219 -14.664 -3.863 1 98.06 75 TYR B N 1
ATOM 1856 C CA . TYR B 1 75 ? 13.289 -15.789 -3.85 1 98.06 75 TYR B CA 1
ATOM 1857 C C . TYR B 1 75 ? 11.883 -15.328 -4.215 1 98.06 75 TYR B C 1
ATOM 1859 O O . TYR B 1 75 ? 11.211 -15.961 -5.035 1 98.06 75 TYR B O 1
ATOM 1867 N N . LEU B 1 76 ? 11.438 -14.18 -3.674 1 98.19 76 LEU B N 1
ATOM 1868 C CA . LEU B 1 76 ? 10.094 -13.664 -3.881 1 98.19 76 LEU B CA 1
ATOM 1869 C C . LEU B 1 76 ? 9.875 -13.266 -5.34 1 98.19 76 LEU B C 1
ATOM 1871 O O . LEU B 1 76 ? 8.766 -13.383 -5.863 1 98.19 76 LEU B O 1
ATOM 1875 N N . SER B 1 77 ? 10.914 -12.898 -6.02 1 97.5 77 SER B N 1
ATOM 1876 C CA . SER B 1 77 ? 10.82 -12.523 -7.426 1 97.5 77 SER B CA 1
ATOM 1877 C C . SER B 1 77 ? 10.422 -13.711 -8.297 1 97.5 77 SER B C 1
ATOM 1879 O O . SER B 1 77 ? 10 -13.531 -9.438 1 97.5 77 SER B O 1
ATOM 1881 N N . LYS B 1 78 ? 10.547 -14.891 -7.727 1 98.19 78 LYS B N 1
ATOM 1882 C CA . LYS B 1 78 ? 10.219 -16.109 -8.461 1 98.19 78 LYS B CA 1
ATOM 1883 C C . LYS B 1 78 ? 8.891 -16.703 -7.988 1 98.19 78 LYS B C 1
ATOM 1885 O O . LYS B 1 78 ? 8.484 -17.766 -8.453 1 98.19 78 LYS B O 1
ATOM 1890 N N . CYS B 1 79 ? 8.234 -16 -7.102 1 98.69 79 CYS B N 1
ATOM 1891 C CA . CYS B 1 79 ? 6.977 -16.484 -6.531 1 98.69 79 CYS B CA 1
ATOM 1892 C C . CYS B 1 79 ? 5.785 -15.812 -7.203 1 98.69 79 CYS B C 1
ATOM 1894 O O . CYS B 1 79 ? 5.945 -14.828 -7.926 1 98.69 79 CYS B O 1
ATOM 1896 N N . THR B 1 80 ? 4.633 -16.375 -7.012 1 98.88 80 THR B N 1
ATOM 1897 C CA . THR B 1 80 ? 3.377 -15.867 -7.551 1 98.88 80 THR B CA 1
ATOM 1898 C C . THR B 1 80 ? 2.373 -15.617 -6.43 1 98.88 80 THR B C 1
ATOM 1900 O O . THR B 1 80 ? 2.131 -16.5 -5.598 1 98.88 80 THR B O 1
ATOM 1903 N N . LEU B 1 81 ? 1.837 -14.422 -6.363 1 98.94 81 LEU B N 1
ATOM 1904 C CA . LEU B 1 81 ? 0.723 -14.133 -5.469 1 98.94 81 LEU B CA 1
ATOM 1905 C C . LEU B 1 81 ? -0.611 -14.32 -6.184 1 98.94 81 LEU B C 1
ATOM 1907 O O . LEU B 1 81 ? -0.839 -13.734 -7.246 1 98.94 81 LEU B O 1
ATOM 1911 N N . TYR B 1 82 ? -1.416 -15.164 -5.656 1 98.94 82 TYR B N 1
ATOM 1912 C CA . TYR B 1 82 ? -2.781 -15.352 -6.129 1 98.94 82 TYR B CA 1
ATOM 1913 C C . TYR B 1 82 ? -3.779 -14.648 -5.215 1 98.94 82 TYR B C 1
ATOM 1915 O O . TYR B 1 82 ? -3.641 -14.688 -3.99 1 98.94 82 TYR B O 1
ATOM 1923 N N . THR B 1 83 ? -4.809 -14.047 -5.781 1 98.81 83 THR B N 1
ATOM 1924 C CA . THR B 1 83 ? -5.84 -13.375 -5.004 1 98.81 83 THR B CA 1
ATOM 1925 C C . THR B 1 83 ? -7.18 -13.422 -5.727 1 98.81 83 THR B C 1
ATOM 1927 O O . THR B 1 83 ? -7.23 -13.414 -6.957 1 98.81 83 THR B O 1
ATOM 1930 N N . ASN B 1 84 ? -8.25 -13.547 -4.965 1 97.94 84 ASN B N 1
ATOM 1931 C CA . ASN B 1 84 ? -9.555 -13.75 -5.59 1 97.94 84 ASN B CA 1
ATOM 1932 C C . ASN B 1 84 ? -10.047 -12.477 -6.285 1 97.94 84 ASN B C 1
ATOM 1934 O O . ASN B 1 84 ? -10.82 -12.555 -7.238 1 97.94 84 ASN B O 1
ATOM 1938 N N . PHE B 1 85 ? -9.617 -11.305 -5.863 1 96.19 85 PHE B N 1
ATOM 1939 C CA . PHE B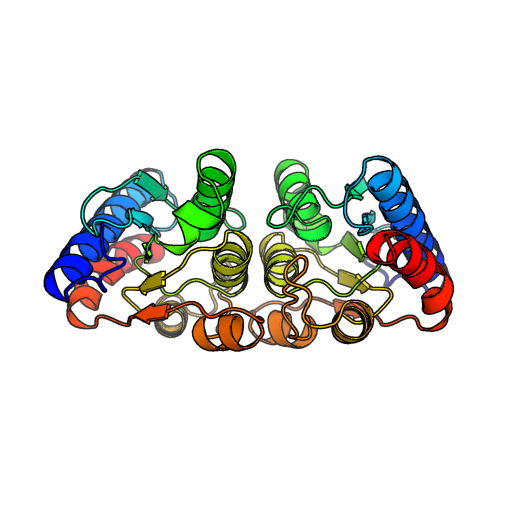 1 85 ? -9.898 -10.047 -6.535 1 96.19 85 PHE B CA 1
ATOM 1940 C C . PHE B 1 85 ? -8.602 -9.32 -6.887 1 96.19 85 PHE B C 1
ATOM 1942 O O . PHE B 1 85 ? -7.605 -9.445 -6.176 1 96.19 85 PHE B O 1
ATOM 1949 N N . GLU B 1 86 ? -8.648 -8.555 -7.965 1 97.75 86 GLU B N 1
ATOM 1950 C CA . GLU B 1 86 ? -7.52 -7.715 -8.359 1 97.75 86 GLU B CA 1
ATOM 1951 C C . GLU B 1 86 ? -7.066 -6.82 -7.207 1 97.75 86 GLU B C 1
ATOM 1953 O O . GLU B 1 86 ? -7.895 -6.199 -6.539 1 97.75 86 GLU B O 1
ATOM 1958 N N . PRO B 1 87 ? -5.766 -6.836 -6.891 1 97.81 87 PRO B N 1
ATOM 1959 C CA . PRO B 1 87 ? -5.293 -5.992 -5.789 1 97.81 87 PRO B CA 1
ATOM 1960 C C . PRO B 1 87 ? -5.574 -4.508 -6.023 1 97.81 87 PRO B C 1
ATOM 1962 O O . PRO B 1 87 ? -5.449 -4.023 -7.152 1 97.81 87 PRO B O 1
ATOM 1965 N N . CYS B 1 88 ? -5.965 -3.783 -4.98 1 96.4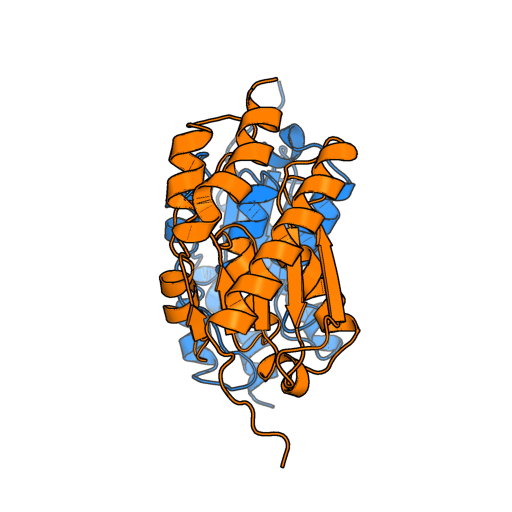4 88 CYS B N 1
ATOM 1966 C CA . CYS B 1 88 ? -6.07 -2.332 -5.059 1 96.44 88 CYS B CA 1
ATOM 1967 C C . CYS B 1 88 ? -4.695 -1.692 -5.219 1 96.44 88 CYS B C 1
ATOM 1969 O O . CYS B 1 88 ? -3.678 -2.389 -5.227 1 96.44 88 CYS B O 1
ATOM 1971 N N . VAL B 1 89 ? -4.641 -0.456 -5.238 1 96.75 89 VAL B N 1
ATOM 1972 C CA . VAL B 1 89 ? -3.416 0.314 -5.426 1 96.75 89 VAL B CA 1
ATOM 1973 C C . VAL B 1 89 ? -2.434 0.008 -4.297 1 96.75 89 VAL B C 1
ATOM 1975 O O . VAL B 1 89 ? -1.258 -0.264 -4.547 1 96.75 89 VAL B O 1
ATOM 1978 N N . MET B 1 90 ? -2.898 0.008 -3.051 1 97.75 90 MET B N 1
ATOM 1979 C CA . MET B 1 90 ? -2.047 -0.267 -1.897 1 97.75 90 MET B CA 1
ATOM 1980 C C . MET B 1 90 ? -1.422 -1.654 -2 1 97.75 90 MET B C 1
ATOM 1982 O O . MET B 1 90 ? -0.214 -1.812 -1.815 1 97.75 90 MET B O 1
ATOM 1986 N N . CYS B 1 91 ? -2.217 -2.592 -2.316 1 98.56 91 CYS B N 1
ATOM 1987 C CA . CYS B 1 91 ? -1.769 -3.979 -2.352 1 98.56 91 CYS B CA 1
ATOM 1988 C C . CYS B 1 91 ? -0.85 -4.227 -3.543 1 98.56 91 CYS B C 1
ATOM 1990 O O . CYS B 1 91 ? 0.125 -4.973 -3.436 1 98.56 91 CYS B O 1
ATOM 1992 N N . ALA B 1 92 ? -1.214 -3.648 -4.676 1 98.38 92 ALA B N 1
ATOM 1993 C CA . ALA B 1 92 ? -0.333 -3.756 -5.836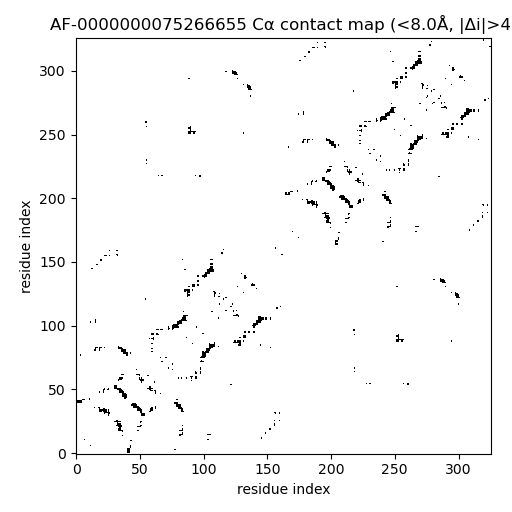 1 98.38 92 ALA B CA 1
ATOM 1994 C C . ALA B 1 92 ? 1.037 -3.15 -5.539 1 98.38 92 ALA B C 1
ATOM 1996 O O . ALA B 1 92 ? 2.066 -3.734 -5.887 1 98.38 92 ALA B O 1
ATOM 1997 N N . GLY B 1 93 ? 1.012 -1.981 -4.934 1 98 93 GLY B N 1
ATOM 1998 C CA . GLY B 1 93 ? 2.27 -1.394 -4.5 1 98 93 GLY B CA 1
ATOM 1999 C C . GLY B 1 93 ? 3.055 -2.287 -3.561 1 98 93 GLY B C 1
ATOM 2000 O O . GLY B 1 93 ? 4.273 -2.404 -3.68 1 98 93 GLY B O 1
ATOM 2001 N N . SER B 1 94 ? 2.354 -2.928 -2.59 1 98.5 94 SER B N 1
ATOM 2002 C CA . SER B 1 94 ? 3 -3.848 -1.66 1 98.5 94 SER B CA 1
ATOM 2003 C C . SER B 1 94 ? 3.658 -5.008 -2.398 1 98.5 94 SER B C 1
ATOM 2005 O O . SER B 1 94 ? 4.777 -5.406 -2.068 1 98.5 94 SER B O 1
ATOM 2007 N N . CYS B 1 95 ? 2.977 -5.559 -3.426 1 98.69 95 CYS B N 1
ATOM 2008 C CA . CYS B 1 95 ? 3.527 -6.637 -4.238 1 98.69 95 CYS B CA 1
ATOM 2009 C C . CYS B 1 95 ? 4.816 -6.199 -4.926 1 98.69 95 CYS B C 1
ATOM 2011 O O . CYS B 1 95 ? 5.805 -6.934 -4.922 1 98.69 95 CYS B O 1
ATOM 2013 N N . TYR B 1 96 ? 4.785 -5.012 -5.414 1 98.19 96 TYR B N 1
ATOM 2014 C CA . TYR B 1 96 ? 5.934 -4.457 -6.121 1 98.19 96 TYR B CA 1
ATOM 2015 C C . TYR B 1 96 ? 7.137 -4.34 -5.191 1 98.19 96 TYR B C 1
ATOM 2017 O O . TYR B 1 96 ? 8.219 -4.848 -5.5 1 98.19 96 TYR B O 1
ATOM 2025 N N . TRP B 1 97 ? 6.938 -3.746 -4.07 1 97 97 TRP B N 1
ATOM 2026 C CA . TRP B 1 97 ? 8.039 -3.447 -3.16 1 97 97 TRP B CA 1
ATOM 2027 C C . TRP B 1 97 ? 8.531 -4.715 -2.471 1 97 97 TRP B C 1
ATOM 2029 O O . TRP B 1 97 ? 9.711 -4.816 -2.111 1 97 97 TRP B O 1
ATOM 2039 N N . ALA B 1 98 ? 7.629 -5.723 -2.283 1 97.69 98 ALA B N 1
ATOM 2040 C CA . ALA B 1 98 ? 8.031 -7.004 -1.705 1 97.69 98 ALA B CA 1
ATOM 2041 C C . ALA B 1 98 ? 8.836 -7.828 -2.705 1 97.69 98 ALA B C 1
ATOM 2043 O O . ALA B 1 98 ? 9.375 -8.875 -2.357 1 97.69 98 ALA B O 1
ATOM 2044 N N . ASN B 1 99 ? 8.781 -7.398 -3.959 1 97.31 99 ASN B N 1
ATOM 2045 C CA . ASN B 1 99 ? 9.508 -8.039 -5.047 1 97.31 99 ASN B CA 1
ATOM 2046 C C . ASN B 1 99 ? 8.82 -9.328 -5.496 1 97.31 99 ASN B C 1
ATOM 2048 O O . ASN B 1 99 ? 9.484 -10.297 -5.859 1 97.31 99 ASN B O 1
ATOM 2052 N N . ILE B 1 100 ? 7.508 -9.32 -5.422 1 98.31 100 ILE B N 1
ATOM 2053 C CA . ILE B 1 100 ? 6.73 -10.43 -5.969 1 98.31 100 ILE B CA 1
ATOM 2054 C C . ILE B 1 100 ? 6.883 -10.461 -7.488 1 98.31 100 ILE B C 1
ATOM 2056 O O . ILE B 1 100 ? 6.758 -9.43 -8.156 1 98.31 100 ILE B O 1
ATOM 2060 N N . GLY B 1 101 ? 7.086 -11.609 -8.023 1 98.06 101 GLY B N 1
ATOM 2061 C CA . GLY B 1 101 ? 7.359 -11.719 -9.445 1 98.06 101 GLY B CA 1
ATOM 2062 C C . GLY B 1 101 ? 6.102 -11.719 -10.297 1 98.06 101 GLY B C 1
ATOM 2063 O O . GLY B 1 101 ? 6.113 -11.227 -11.43 1 98.06 101 GLY B O 1
ATOM 2064 N N . ARG B 1 102 ? 5.035 -12.289 -9.742 1 98.75 102 ARG B N 1
ATOM 2065 C CA . ARG B 1 102 ? 3.818 -12.469 -10.523 1 98.75 102 ARG B CA 1
ATOM 2066 C C . ARG B 1 102 ? 2.578 -12.344 -9.641 1 98.75 102 ARG B C 1
ATOM 2068 O O . ARG B 1 102 ? 2.57 -12.812 -8.5 1 98.75 102 ARG B O 1
ATOM 2075 N N . VAL B 1 103 ? 1.553 -11.703 -10.25 1 98.88 103 VAL B N 1
ATOM 2076 C CA . VAL B 1 103 ? 0.237 -11.617 -9.625 1 98.88 103 VAL B CA 1
ATOM 2077 C C . VAL B 1 103 ? -0.807 -12.273 -10.531 1 98.88 103 VAL B C 1
ATOM 2079 O O . VAL B 1 103 ? -0.851 -12 -11.734 1 98.88 103 VAL B O 1
ATOM 2082 N N . VAL B 1 104 ? -1.556 -13.164 -9.992 1 98.88 104 VAL B N 1
ATOM 2083 C CA . VAL B 1 104 ? -2.699 -13.766 -10.672 1 98.88 104 VAL B CA 1
ATOM 2084 C C . VAL B 1 104 ? -3.977 -13.469 -9.891 1 98.88 104 VAL B C 1
ATOM 2086 O O . VAL B 1 104 ? -4.062 -13.75 -8.695 1 98.88 104 VAL B O 1
ATOM 2089 N N . TYR B 1 105 ? -4.984 -12.898 -10.539 1 98.69 105 TYR B N 1
ATOM 2090 C CA . TYR B 1 105 ? -6.191 -12.547 -9.797 1 98.69 105 TYR B CA 1
ATOM 2091 C C . TYR B 1 105 ? -7.434 -13.109 -10.469 1 98.69 105 TYR B C 1
ATOM 2093 O O . TYR 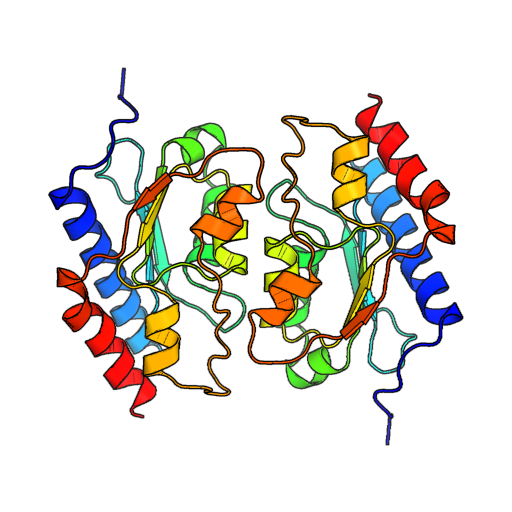B 1 105 ? -7.434 -13.352 -11.68 1 98.69 105 TYR B O 1
ATOM 2101 N N . GLY B 1 106 ? -8.477 -13.32 -9.719 1 97.88 106 GLY B N 1
ATOM 2102 C CA . GLY B 1 106 ? -9.719 -13.898 -10.203 1 97.88 106 GLY B CA 1
ATOM 2103 C C . GLY B 1 106 ? -10.586 -12.898 -10.953 1 97.88 106 GLY B C 1
ATOM 2104 O O . GLY B 1 106 ? -10.688 -12.961 -12.18 1 97.88 106 GLY B O 1
ATOM 2105 N N . ILE B 1 107 ? -11.094 -11.953 -10.203 1 95.56 107 ILE B N 1
ATOM 2106 C CA . ILE B 1 107 ? -12 -10.969 -10.781 1 95.56 107 ILE B CA 1
ATOM 2107 C C . ILE B 1 107 ? -11.422 -9.562 -10.602 1 95.56 107 ILE B C 1
ATOM 2109 O O . ILE B 1 107 ? -10.75 -9.289 -9.609 1 95.56 107 ILE B O 1
ATOM 2113 N N . ALA B 1 108 ? -11.766 -8.68 -11.555 1 94.62 108 ALA B N 1
ATOM 2114 C CA . ALA B 1 108 ? -11.242 -7.316 -11.547 1 94.62 108 ALA B CA 1
ATOM 2115 C C . ALA B 1 108 ? -11.867 -6.496 -10.422 1 94.62 108 ALA B C 1
ATOM 2117 O O . ALA B 1 108 ? -13.023 -6.711 -10.055 1 94.62 108 ALA B O 1
ATOM 2118 N N . GLU B 1 109 ? -11.07 -5.57 -9.93 1 90 109 GLU B N 1
ATOM 2119 C CA . GLU B 1 109 ? -11.523 -4.691 -8.852 1 90 109 GLU B CA 1
ATOM 2120 C C . GLU B 1 109 ? -12.734 -3.871 -9.281 1 90 109 GLU B C 1
ATOM 2122 O O . GLU B 1 109 ? -13.617 -3.584 -8.477 1 90 109 GLU B O 1
ATOM 2127 N N . GLU B 1 110 ? -12.75 -3.512 -10.5 1 88 110 GLU B N 1
ATOM 2128 C CA . GLU B 1 110 ? -13.867 -2.744 -11.039 1 88 110 GLU B CA 1
ATOM 2129 C C . GLU B 1 110 ? -15.188 -3.486 -10.859 1 88 110 GLU B C 1
ATOM 2131 O O . GLU B 1 110 ? -16.234 -2.865 -10.633 1 88 110 GLU B O 1
ATOM 2136 N N . ARG B 1 111 ? -15.164 -4.758 -10.93 1 86.44 111 ARG B N 1
ATOM 2137 C CA . ARG B 1 111 ? -16.344 -5.578 -10.734 1 86.44 111 ARG B CA 1
ATOM 2138 C C . ARG B 1 111 ? -16.812 -5.531 -9.281 1 86.44 111 ARG B C 1
ATOM 2140 O O . ARG B 1 111 ? -18.016 -5.535 -9.008 1 86.44 111 ARG B O 1
ATOM 2147 N N . LEU B 1 112 ? -15.867 -5.527 -8.43 1 82.56 112 LEU B N 1
ATOM 2148 C CA . LEU B 1 112 ? -16.172 -5.391 -7.012 1 82.56 112 LEU B CA 1
ATOM 2149 C C . LEU B 1 112 ? -16.953 -4.105 -6.746 1 82.56 112 LEU B C 1
ATOM 2151 O O . LEU B 1 112 ? -17.906 -4.105 -5.969 1 82.56 112 LEU B O 1
ATOM 2155 N N . LEU B 1 113 ? -16.531 -3.035 -7.352 1 79.69 113 LEU B N 1
ATOM 2156 C CA . LEU B 1 113 ? -17.219 -1.749 -7.23 1 79.69 113 LEU B CA 1
ATOM 2157 C C . LEU B 1 113 ? -18.672 -1.857 -7.672 1 79.69 113 LEU B C 1
ATOM 2159 O O . LEU B 1 113 ? -19.562 -1.292 -7.035 1 79.69 113 LEU B O 1
ATOM 2163 N N . GLN B 1 114 ? -18.859 -2.607 -8.688 1 82 114 GLN B N 1
ATOM 2164 C CA . GLN B 1 114 ? -20.203 -2.801 -9.211 1 82 114 GLN B CA 1
ATOM 2165 C C . GLN B 1 114 ? -21.078 -3.602 -8.242 1 82 114 GLN B C 1
ATOM 2167 O O . GLN B 1 114 ? -22.266 -3.346 -8.109 1 82 114 GLN B O 1
ATOM 2172 N N . LEU B 1 115 ? -20.453 -4.488 -7.578 1 79.44 115 LEU B N 1
ATOM 2173 C CA . LEU B 1 115 ? -21.172 -5.379 -6.664 1 79.44 115 LEU B CA 1
ATOM 2174 C C . LEU B 1 115 ? -21.516 -4.66 -5.367 1 79.44 115 LEU B C 1
ATOM 2176 O O . LEU B 1 115 ? -22.578 -4.895 -4.785 1 79.44 115 LEU B O 1
ATOM 2180 N N . THR B 1 116 ? -20.656 -3.854 -4.914 1 75.31 116 THR B N 1
ATOM 2181 C CA . THR B 1 116 ? -20.797 -3.262 -3.588 1 75.31 116 THR B CA 1
ATOM 2182 C C . THR B 1 116 ? -21.375 -1.853 -3.684 1 75.31 116 THR B C 1
ATOM 2184 O O . THR B 1 116 ? -21.875 -1.313 -2.695 1 75.31 116 THR B O 1
ATOM 2187 N N . GLY B 1 117 ? -21.359 -1.365 -4.93 1 69.25 117 GLY B N 1
ATOM 2188 C CA . GLY B 1 117 ? -21.703 0.042 -5.043 1 69.25 117 GLY B CA 1
ATOM 2189 C C . GLY B 1 117 ? -20.781 0.952 -4.254 1 69.25 117 GLY B C 1
ATOM 2190 O O . GLY B 1 117 ? -19.672 0.559 -3.896 1 69.25 117 GLY B O 1
ATOM 2191 N N . ASN B 1 118 ? -21.125 2.24 -4.168 1 65.25 118 ASN B N 1
ATOM 2192 C CA . ASN B 1 118 ? -20.406 3.203 -3.336 1 65.25 118 ASN B CA 1
ATOM 2193 C C . ASN B 1 118 ? -20.703 2.994 -1.854 1 65.25 118 ASN B C 1
ATOM 2195 O O . ASN B 1 118 ? -21.406 3.807 -1.235 1 65.25 118 ASN B O 1
ATOM 2199 N N . ASN B 1 119 ? -20.297 1.789 -1.469 1 66.88 119 ASN B N 1
ATOM 2200 C CA . ASN B 1 119 ? -20.578 1.447 -0.079 1 66.88 119 ASN B CA 1
ATOM 2201 C C . ASN B 1 119 ? -19.547 2.045 0.868 1 66.88 119 ASN B C 1
ATOM 2203 O O . ASN B 1 119 ? -18.344 1.88 0.662 1 66.88 119 ASN B O 1
ATOM 2207 N N . GLU B 1 120 ? -20.031 2.748 1.816 1 66.94 120 GLU B N 1
ATOM 2208 C CA . GLU B 1 120 ? -19.172 3.396 2.807 1 66.94 120 GLU B CA 1
ATOM 2209 C C . GLU B 1 120 ? -18.25 2.389 3.479 1 66.94 120 GLU B C 1
ATOM 2211 O O . GLU B 1 120 ? -17.156 2.746 3.93 1 66.94 120 GLU B O 1
ATOM 2216 N N . GLU B 1 121 ? -18.609 1.173 3.43 1 67 121 GLU B N 1
ATOM 2217 C CA . GLU B 1 121 ? -17.828 0.138 4.109 1 67 121 GLU B CA 1
ATOM 2218 C C . GLU B 1 121 ? -16.688 -0.362 3.229 1 67 121 GLU B C 1
ATOM 2220 O O . GLU B 1 121 ? -15.742 -0.973 3.723 1 67 121 GLU B O 1
ATOM 2225 N N . ASN B 1 122 ? -16.844 -0.081 1.979 1 71.44 122 ASN B N 1
ATOM 2226 C CA . ASN B 1 122 ? -15.812 -0.537 1.058 1 71.44 122 ASN B CA 1
ATOM 2227 C C . ASN B 1 122 ? -15.5 0.516 -0.002 1 71.44 122 ASN B C 1
ATOM 2229 O O . ASN B 1 122 ? -15.852 0.349 -1.171 1 71.44 122 ASN B O 1
ATOM 2233 N N . PRO B 1 123 ? -14.844 1.542 0.398 1 81.44 123 PRO B N 1
ATOM 2234 C CA . PRO B 1 123 ? -14.484 2.582 -0.568 1 81.44 123 PRO B CA 1
ATOM 2235 C C . PRO B 1 123 ? -13.344 2.156 -1.499 1 81.44 123 PRO B C 1
ATOM 2237 O O . PRO B 1 123 ? -12.211 2.604 -1.337 1 81.44 123 PRO B O 1
ATOM 2240 N N . THR B 1 124 ? -13.695 1.366 -2.453 1 81.81 124 THR B N 1
ATOM 2241 C CA . THR B 1 124 ? -12.742 0.721 -3.346 1 81.81 124 THR B CA 1
ATOM 2242 C C . THR B 1 124 ? -11.922 1.761 -4.102 1 81.81 124 THR B C 1
ATOM 2244 O O . THR B 1 124 ? -12.383 2.885 -4.32 1 81.81 124 THR B O 1
ATOM 2247 N N . MET B 1 125 ? -10.734 1.419 -4.387 1 86.81 125 MET B N 1
ATOM 2248 C CA . MET B 1 125 ? -9.883 2.186 -5.293 1 86.81 125 MET B CA 1
ATOM 2249 C C . MET B 1 125 ? -9.859 1.55 -6.68 1 86.81 125 MET B C 1
ATOM 2251 O O . MET B 1 125 ? -9.383 0.425 -6.844 1 86.81 125 MET B O 1
ATOM 2255 N N . SER B 1 126 ? -10.406 2.209 -7.648 1 83.12 126 SER B N 1
ATOM 2256 C CA . SER B 1 126 ? -10.641 1.628 -8.969 1 83.12 126 SER B CA 1
ATOM 2257 C C . SER B 1 126 ? -9.469 1.889 -9.906 1 83.12 126 SER B C 1
ATOM 2259 O O . SER B 1 126 ? -9.586 2.67 -10.852 1 83.12 126 SER B O 1
ATOM 2261 N N . MET B 1 127 ? -8.289 1.474 -9.719 1 92.44 127 MET B N 1
ATOM 2262 C CA . MET B 1 127 ? -7.129 1.526 -10.609 1 92.44 127 MET B CA 1
ATOM 2263 C C . MET B 1 127 ? -6.582 0.127 -10.867 1 92.44 127 MET B C 1
ATOM 2265 O O . MET B 1 127 ? -6.242 -0.599 -9.93 1 92.44 127 MET B O 1
ATOM 2269 N N . PRO B 1 128 ? -6.527 -0.208 -12.164 1 95.69 128 PRO B N 1
ATOM 2270 C CA . PRO B 1 128 ? -5.984 -1.535 -12.477 1 95.69 128 PRO B CA 1
ATOM 2271 C C . PRO B 1 128 ? -4.562 -1.729 -11.953 1 95.69 128 PRO B C 1
ATOM 2273 O O . PRO B 1 128 ? -3.74 -0.812 -12.039 1 95.69 128 PRO B O 1
ATOM 2276 N N . CYS B 1 129 ? -4.254 -2.9 -11.461 1 97.5 129 CYS B N 1
ATOM 2277 C CA . CYS B 1 129 ? -2.938 -3.148 -10.883 1 97.5 129 CYS B CA 1
ATOM 2278 C C . CYS B 1 129 ? -1.849 -3.061 -11.945 1 97.5 129 CYS B C 1
ATOM 2280 O O . CYS B 1 129 ? -0.71 -2.697 -11.648 1 97.5 129 CYS B O 1
ATOM 2282 N N . ARG B 1 130 ? -2.178 -3.381 -13.242 1 97.5 130 ARG B N 1
ATOM 2283 C CA . ARG B 1 130 ? -1.204 -3.254 -14.32 1 97.5 130 ARG B CA 1
ATOM 2284 C C . ARG B 1 130 ? -0.705 -1.817 -14.438 1 97.5 130 ARG B C 1
ATOM 2286 O O . ARG B 1 130 ? 0.474 -1.585 -14.719 1 97.5 130 ARG B O 1
ATOM 2293 N N . LYS B 1 131 ? -1.589 -0.858 -14.297 1 95.81 131 LYS B N 1
ATOM 2294 C CA . LYS B 1 131 ? -1.197 0.547 -14.336 1 95.81 131 LYS B CA 1
ATOM 2295 C C . LYS B 1 131 ? -0.243 0.888 -13.195 1 95.81 131 LYS B C 1
ATOM 2297 O O . LYS B 1 131 ? 0.709 1.649 -13.383 1 95.81 131 LYS B O 1
ATOM 2302 N N . VAL B 1 132 ? -0.524 0.362 -12 1 96.44 132 VAL B N 1
ATOM 2303 C CA . VAL B 1 132 ? 0.338 0.553 -10.836 1 96.44 132 VAL B CA 1
ATOM 2304 C C . VAL B 1 132 ? 1.734 0.012 -11.133 1 96.44 132 VAL B C 1
ATOM 2306 O O . VAL B 1 132 ? 2.734 0.697 -10.906 1 96.44 132 VAL B O 1
ATOM 2309 N N . PHE B 1 133 ? 1.82 -1.178 -11.727 1 97.5 133 PHE B N 1
ATOM 2310 C CA . PHE B 1 133 ? 3.1 -1.83 -11.984 1 97.5 133 PHE B CA 1
ATOM 2311 C C . PHE B 1 133 ? 3.861 -1.117 -13.094 1 97.5 133 PHE B C 1
ATOM 2313 O O . PHE B 1 133 ? 5.094 -1.079 -13.086 1 97.5 133 PHE B O 1
ATOM 2320 N N . GLU B 1 134 ? 3.129 -0.54 -14.023 1 95.25 134 GLU B N 1
ATOM 2321 C CA . GLU B 1 134 ? 3.75 0.233 -15.094 1 95.25 134 GLU B CA 1
ATOM 2322 C C . GLU B 1 134 ? 4.469 1.461 -14.539 1 95.25 134 GLU B C 1
ATOM 2324 O O . GLU B 1 134 ? 5.375 1.996 -15.188 1 95.25 134 GLU B O 1
ATOM 2329 N N . ALA B 1 135 ? 4.082 1.9 -13.383 1 92.62 135 ALA B N 1
ATOM 2330 C CA . ALA B 1 135 ? 4.676 3.088 -12.773 1 92.62 135 ALA B CA 1
ATOM 2331 C C . ALA B 1 135 ? 6.004 2.756 -12.109 1 92.62 135 ALA B C 1
ATOM 2333 O O . ALA B 1 135 ? 6.746 3.656 -11.703 1 92.62 135 ALA B O 1
ATOM 2334 N N . GLY B 1 136 ? 6.301 1.469 -11.93 1 91.5 136 GLY B N 1
ATOM 2335 C CA . GLY B 1 136 ? 7.547 1.027 -11.328 1 91.5 136 GLY B CA 1
ATOM 2336 C C . GLY B 1 136 ? 8.664 0.838 -12.336 1 91.5 136 GLY B C 1
ATOM 2337 O O . GLY B 1 136 ? 8.516 1.181 -13.508 1 91.5 136 GLY B O 1
ATOM 2338 N N . GLN B 1 137 ? 9.789 0.376 -11.859 1 89.25 137 GLN B N 1
ATOM 2339 C CA . GLN B 1 137 ? 10.977 0.235 -12.703 1 89.25 137 GLN B CA 1
ATOM 2340 C C . GLN B 1 137 ? 11.312 -1.234 -12.938 1 89.25 137 GLN B C 1
ATOM 2342 O O . GLN B 1 137 ? 12.273 -1.552 -13.641 1 89.25 137 GLN B O 1
ATOM 2347 N N . ARG B 1 138 ? 10.609 -2.119 -12.32 1 88.81 138 ARG B N 1
ATOM 2348 C CA . ARG B 1 138 ? 10.766 -3.547 -12.578 1 88.81 138 ARG B CA 1
ATOM 2349 C C . ARG B 1 138 ? 9.453 -4.176 -13.031 1 88.81 138 ARG B C 1
ATOM 2351 O O . ARG B 1 138 ? 8.375 -3.725 -12.633 1 88.81 138 ARG B O 1
ATOM 2358 N N . PRO B 1 139 ? 9.594 -5.195 -13.727 1 92.69 139 PRO B N 1
ATOM 2359 C CA . PRO B 1 139 ? 8.375 -5.824 -14.234 1 92.69 139 PRO B CA 1
ATOM 2360 C C . PRO B 1 139 ? 7.688 -6.711 -13.203 1 92.69 139 PRO B C 1
ATOM 2362 O O . PRO B 1 139 ? 8.359 -7.355 -12.391 1 92.69 139 PRO B O 1
ATOM 2365 N N . VAL B 1 140 ? 6.426 -6.691 -13.164 1 97.5 140 VAL B N 1
ATOM 2366 C CA . VAL B 1 140 ? 5.574 -7.652 -12.469 1 97.5 140 VAL B CA 1
ATOM 2367 C C . VAL B 1 140 ? 4.613 -8.305 -13.461 1 97.5 140 VAL B C 1
ATOM 2369 O O . VAL B 1 140 ? 3.863 -7.609 -14.156 1 97.5 140 VAL B O 1
ATOM 2372 N N . GLN B 1 141 ? 4.637 -9.594 -13.57 1 98.12 141 GLN B N 1
ATOM 2373 C CA . GLN B 1 141 ? 3.713 -10.289 -14.469 1 98.12 141 GLN B CA 1
ATOM 2374 C C . GLN B 1 141 ? 2.309 -10.336 -13.875 1 98.12 141 GLN B C 1
ATOM 2376 O O . GLN B 1 141 ? 2.143 -10.523 -12.664 1 98.12 141 GLN B O 1
ATOM 2381 N N . VAL B 1 142 ? 1.338 -10.148 -14.75 1 98.62 142 VAL B N 1
ATOM 2382 C CA . VAL B 1 142 ? -0.04 -10.156 -14.266 1 98.62 142 VAL B CA 1
ATOM 2383 C C . VAL B 1 142 ? -0.886 -11.086 -15.133 1 98.62 142 VAL B C 1
ATOM 2385 O O . VAL B 1 142 ? -0.832 -11.016 -16.359 1 98.62 142 VAL B O 1
ATOM 2388 N N . GLU B 1 143 ? -1.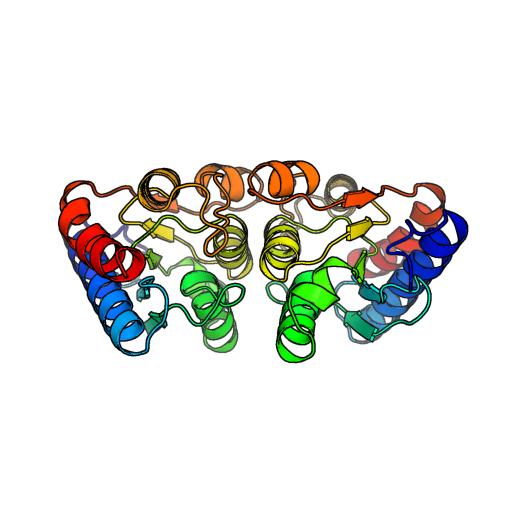575 -11.945 -14.469 1 98.38 143 GLU B N 1
ATOM 2389 C CA . GLU B 1 143 ? -2.574 -12.781 -15.133 1 98.38 143 GLU B CA 1
ATOM 2390 C C . GLU B 1 143 ? -3.955 -12.586 -14.508 1 98.38 143 GLU B C 1
ATOM 2392 O O . GLU B 1 143 ? -4.086 -12.508 -13.289 1 98.38 143 GLU B O 1
ATOM 2397 N N . GLY B 1 144 ? -5.008 -12.523 -15.352 1 97.44 144 GLY B N 1
ATOM 2398 C CA . GLY B 1 144 ? -6.387 -12.336 -14.93 1 97.44 144 GLY B CA 1
ATOM 2399 C C . GLY B 1 144 ? -7.152 -11.367 -15.812 1 97.44 144 GLY B C 1
ATOM 2400 O O . GLY B 1 144 ? -6.566 -10.711 -16.688 1 97.44 144 GLY B O 1
ATOM 2401 N N . PRO B 1 145 ? -8.359 -11.219 -15.672 1 97.38 145 PRO B N 1
ATOM 2402 C CA . PRO B 1 145 ? -9.234 -11.977 -14.773 1 97.38 145 PRO B CA 1
ATOM 2403 C C . PRO B 1 145 ? -9.523 -13.383 -15.281 1 97.38 145 PRO B C 1
ATOM 2405 O O . PRO B 1 145 ? -9.062 -13.766 -16.359 1 97.38 145 PRO B O 1
ATOM 2408 N N . PHE B 1 146 ? -10.109 -14.25 -14.492 1 97.88 146 PHE B N 1
ATOM 2409 C CA . PHE B 1 146 ? -10.586 -15.602 -14.789 1 97.88 146 PHE B CA 1
ATOM 2410 C C . PHE B 1 146 ? -12.094 -15.695 -14.625 1 97.88 146 PHE B C 1
ATOM 2412 O O . PHE B 1 146 ? -12.586 -16.172 -13.602 1 97.88 146 PHE B O 1
ATOM 2419 N N . PRO B 1 147 ? -12.82 -15.32 -15.672 1 93.19 147 PRO B N 1
ATOM 2420 C CA . PRO B 1 147 ? -14.281 -15.227 -15.602 1 93.19 147 PRO B CA 1
ATOM 2421 C C . PRO B 1 147 ? -14.938 -16.531 -15.164 1 93.19 147 PRO B C 1
ATOM 2423 O O . PRO B 1 147 ? -16.031 -16.516 -14.594 1 93.19 147 PRO B O 1
ATOM 2426 N N . GLU B 1 148 ? -14.312 -17.641 -15.406 1 92.25 148 GLU B N 1
ATOM 2427 C CA . GLU B 1 148 ? -14.891 -18.938 -15.086 1 92.25 148 GLU B CA 1
ATOM 2428 C C . GLU B 1 148 ? -15.039 -19.125 -13.578 1 92.25 148 GLU B C 1
ATOM 2430 O O . GLU B 1 148 ? -15.797 -19.984 -13.125 1 92.25 148 GLU B O 1
ATOM 2435 N N . LEU B 1 149 ? -14.32 -18.281 -12.836 1 93.75 149 LE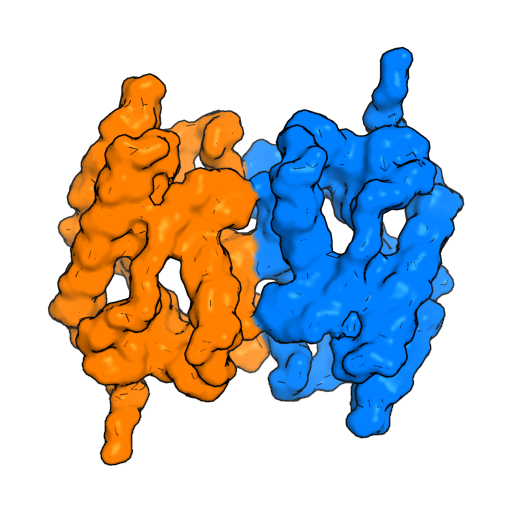U B N 1
ATOM 2436 C CA . LEU B 1 149 ? -14.383 -18.406 -11.383 1 93.75 149 LEU B CA 1
ATOM 2437 C C . LEU B 1 149 ? -15.297 -17.344 -10.781 1 93.75 149 LEU B C 1
ATOM 2439 O O . LEU B 1 149 ? -15.461 -17.281 -9.562 1 93.75 149 LEU B O 1
ATOM 2443 N N . GLU B 1 150 ? -15.859 -16.5 -11.539 1 93.25 150 GLU B N 1
ATOM 2444 C CA . GLU B 1 150 ? -16.594 -15.32 -11.07 1 93.25 150 GLU B CA 1
ATOM 2445 C C . GLU B 1 150 ? -17.734 -15.727 -10.141 1 93.25 150 GLU B C 1
ATOM 2447 O O . GLU B 1 150 ? -17.906 -15.148 -9.062 1 93.25 150 GLU B O 1
ATOM 2452 N N . LYS B 1 151 ? -18.531 -16.719 -10.523 1 92.31 151 LYS B N 1
ATOM 2453 C CA . LYS B 1 151 ? -19.672 -17.141 -9.727 1 92.31 151 LYS B CA 1
ATOM 2454 C C . LYS B 1 151 ? -19.234 -17.578 -8.328 1 92.31 151 LYS B C 1
ATOM 2456 O O . LYS B 1 151 ? -19.844 -17.188 -7.332 1 92.31 151 LYS B O 1
ATOM 2461 N N . GLU B 1 152 ? -18.25 -18.359 -8.289 1 92.25 152 GLU B N 1
ATOM 2462 C CA . GLU B 1 152 ? -17.75 -18.859 -7.016 1 92.25 152 GLU B CA 1
ATOM 2463 C C . GLU B 1 152 ? -17.234 -17.734 -6.137 1 92.25 152 GLU B C 1
ATOM 2465 O O . GLU B 1 152 ? -17.469 -17.719 -4.926 1 92.25 152 GLU B O 1
ATOM 2470 N N . ILE B 1 153 ? -16.547 -16.781 -6.73 1 92.25 153 ILE B N 1
ATOM 2471 C CA . ILE B 1 153 ? -15.914 -15.688 -5.996 1 92.25 153 ILE B CA 1
ATOM 2472 C C . ILE B 1 153 ? -16.984 -14.734 -5.477 1 92.25 153 ILE B C 1
ATOM 2474 O O . ILE B 1 153 ? -16.953 -14.32 -4.316 1 92.25 153 ILE B O 1
ATOM 2478 N N . ILE B 1 154 ? -17.969 -14.484 -6.273 1 90.62 154 ILE B N 1
ATOM 2479 C CA . ILE B 1 154 ? -18.953 -13.469 -5.945 1 90.62 154 ILE B CA 1
ATOM 2480 C C . ILE B 1 154 ? -19.969 -14.031 -4.945 1 90.62 154 ILE B C 1
ATOM 2482 O O . ILE B 1 154 ? -20.578 -13.273 -4.188 1 90.62 154 ILE B O 1
ATOM 2486 N N . ALA B 1 155 ? -20.141 -15.344 -4.883 1 90 155 ALA B N 1
ATOM 2487 C CA . ALA B 1 155 ? -21.094 -15.977 -3.965 1 90 155 ALA B CA 1
ATOM 2488 C C . ALA B 1 155 ? -20.812 -15.562 -2.523 1 90 155 ALA B C 1
ATOM 2490 O O . ALA B 1 155 ? -21.734 -15.211 -1.784 1 90 155 ALA B O 1
ATOM 2491 N N . ASP B 1 156 ? -19.578 -15.609 -2.162 1 86.56 156 ASP B N 1
ATOM 2492 C CA . ASP B 1 156 ? -19.203 -15.219 -0.81 1 86.56 156 ASP B CA 1
ATOM 2493 C C . ASP B 1 156 ? -19.484 -13.734 -0.565 1 86.56 156 ASP B C 1
ATOM 2495 O O . ASP B 1 156 ? -19.844 -13.344 0.545 1 86.56 156 ASP B O 1
ATOM 2499 N N . HIS B 1 157 ? -19.312 -12.922 -1.57 1 84.44 157 HIS B N 1
ATOM 2500 C CA . HIS B 1 157 ? -19.5 -11.484 -1.431 1 84.44 157 HIS B CA 1
ATOM 2501 C C . HIS B 1 157 ? -20.969 -11.109 -1.375 1 84.44 157 HIS B C 1
ATOM 2503 O O . HIS B 1 157 ? -21.359 -10.219 -0.615 1 84.44 157 HIS B O 1
ATOM 2509 N N . LEU B 1 158 ? -21.734 -11.797 -2.172 1 81.12 158 LEU B N 1
ATOM 2510 C CA . LEU B 1 158 ? -23.172 -11.57 -2.143 1 81.12 158 LEU B CA 1
ATOM 2511 C C . LEU B 1 158 ? -23.75 -11.93 -0.776 1 81.12 158 LEU B C 1
ATOM 2513 O O . LEU B 1 158 ? -24.594 -11.211 -0.251 1 81.12 158 LEU B O 1
ATOM 2517 N N . GLU B 1 159 ? -23.234 -12.914 -0.26 1 79.12 159 GLU B N 1
ATOM 2518 C CA . GLU B 1 159 ? -23.703 -13.336 1.059 1 79.12 159 GLU B CA 1
ATOM 2519 C C . GLU B 1 159 ? -23.266 -12.352 2.137 1 79.12 159 GLU B C 1
ATOM 2521 O O . GLU B 1 159 ? -23.984 -12.109 3.1 1 79.12 159 GLU B O 1
ATOM 2526 N N . PHE B 1 160 ? -22.141 -11.836 2.006 1 78.5 160 PHE B N 1
ATOM 2527 C CA . PHE B 1 160 ? -21.562 -10.953 3.004 1 78.5 160 PHE B CA 1
ATOM 2528 C C . PHE B 1 160 ? -22.219 -9.578 2.965 1 78.5 160 PHE B C 1
ATOM 2530 O O . PHE B 1 160 ? -22.531 -9.008 4.008 1 78.5 160 PHE B O 1
ATOM 2537 N N . TRP B 1 161 ? -22.453 -9.078 1.756 1 71.12 161 TRP B N 1
ATOM 2538 C CA . TRP B 1 161 ? -22.922 -7.703 1.608 1 71.12 161 TRP B CA 1
ATOM 2539 C C . TRP B 1 161 ? -24.438 -7.629 1.636 1 71.12 161 TRP B C 1
ATOM 2541 O O . TRP B 1 161 ? -25.016 -6.543 1.76 1 71.12 161 TRP B O 1
ATOM 2551 N N . ALA B 1 162 ? -24.984 -8.859 1.38 1 65.38 162 ALA B N 1
ATOM 2552 C CA . ALA B 1 162 ? -26.438 -8.914 1.504 1 65.38 162 ALA B CA 1
ATOM 2553 C C . ALA B 1 162 ? -26.859 -8.805 2.963 1 65.38 162 ALA B C 1
ATOM 2555 O O . ALA B 1 162 ? -28.047 -8.602 3.254 1 65.38 162 ALA B O 1
ATOM 2556 N N . LYS B 1 163 ? -26.078 -8.773 3.861 1 53.25 163 LYS B N 1
ATOM 2557 C CA . LYS B 1 163 ? -26.5 -8.656 5.254 1 53.25 163 LYS B CA 1
ATOM 2558 C C . LYS B 1 163 ? -26.703 -7.199 5.645 1 53.25 163 LYS B C 1
ATOM 2560 O O . LYS B 1 163 ? -26.078 -6.305 5.078 1 53.25 163 LYS B O 1
#

Radius of gyration: 19.68 Å; Cα contacts (8 Å, |Δi|>4): 710; chains: 2; bounding box: 55×54×35 Å

InterPro domains:
  IPR002125 Cytidine and deoxycytidylate deaminase domain [PF00383] (13-106)
  IPR002125 Cytidine and deoxycytidylate deaminase domain [PS51747] (10-120)
  IPR016193 Cytidine deaminase-like [SSF53927] (10-145)